Protein AF-A0A0W4ZH21-F1 (afdb_monomer_lite)

Organism: Pneumocystis carinii (strain B80) (NCBI:txid1408658)

InterPro domains:
  IPR013966 DASH complex subunit Spc34 [PF08657] (9-62)
  IPR013966 DASH complex subunit Spc34 [PF08657] (86-177)

Foldseek 3Di:
DDDPVVCVVVVVVVVVVVVPDPDPDPPPPCVVVVVVDPVCNVPPDQPPLRVVVPPDPPDDDDDDDDDPPPDDPPVCQVPPDPDDDDVVVVLVSVVVVCVVPPDPVVVVVSVVSVVVVVVVVVVVVVVVVVVVVVVVVVVVVVVVPVPDDPDPPPPCDVVVVVVVVVVVVVVVVVVVVVVVVVVVVD

Structure (mmCIF, N/CA/C/O backbone):
data_AF-A0A0W4ZH21-F1
#
_entry.id   AF-A0A0W4ZH21-F1
#
loop_
_atom_site.group_PDB
_atom_site.id
_atom_site.type_symbol
_atom_site.label_atom_id
_atom_site.label_alt_id
_atom_site.label_comp_id
_atom_site.label_asym_id
_atom_site.label_entity_id
_atom_site.label_seq_id
_atom_site.pdbx_PDB_ins_code
_atom_site.Cartn_x
_atom_site.Cartn_y
_atom_site.Cartn_z
_atom_site.occupancy
_atom_site.B_iso_or_equiv
_atom_site.auth_seq_id
_atom_site.auth_comp_id
_atom_site.auth_asym_id
_atom_site.auth_atom_id
_atom_site.pdbx_PDB_model_num
ATOM 1 N N . MET A 1 1 ? -28.535 17.058 93.033 1.00 61.75 1 MET A N 1
ATOM 2 C CA . MET A 1 1 ? -29.171 16.309 91.931 1.00 61.75 1 MET A CA 1
ATOM 3 C C . MET A 1 1 ? -29.268 17.298 90.782 1.00 61.75 1 MET A C 1
ATOM 5 O O . MET A 1 1 ? -29.953 18.296 90.969 1.00 61.75 1 MET A O 1
ATOM 9 N N . MET A 1 2 ? -28.471 17.142 89.716 1.00 73.81 2 MET A N 1
ATOM 10 C CA . MET A 1 2 ? -28.523 18.083 88.584 1.00 73.81 2 MET A CA 1
ATOM 11 C C . MET A 1 2 ? -29.937 18.079 88.005 1.00 73.81 2 MET A C 1
ATOM 13 O O . MET A 1 2 ? -30.555 17.017 87.889 1.00 73.81 2 MET A O 1
ATOM 17 N N . LYS A 1 3 ? -30.470 19.269 87.731 1.00 84.62 3 LYS A N 1
ATOM 18 C CA . LYS A 1 3 ? -31.809 19.428 87.167 1.00 84.62 3 LYS A CA 1
ATOM 19 C C . LYS A 1 3 ? -31.742 19.160 85.670 1.00 84.62 3 LYS A C 1
ATOM 21 O O . LYS A 1 3 ? -30.779 19.536 85.014 1.00 84.62 3 LYS A O 1
ATOM 26 N N . ILE A 1 4 ? -32.790 18.549 85.125 1.00 87.50 4 ILE A N 1
ATOM 27 C CA . ILE A 1 4 ? -32.871 18.220 83.695 1.00 87.50 4 ILE A CA 1
ATOM 28 C C . ILE A 1 4 ? -32.727 19.456 82.789 1.00 87.50 4 ILE A C 1
ATOM 30 O O . ILE A 1 4 ? -32.235 19.358 81.670 1.00 87.50 4 ILE A O 1
ATOM 34 N N . GLU A 1 5 ? -33.091 20.624 83.321 1.00 88.81 5 GLU A N 1
ATOM 35 C CA . GLU A 1 5 ? -33.028 21.928 82.661 1.00 88.81 5 GLU A CA 1
ATOM 36 C C . GLU A 1 5 ? -31.613 22.304 82.196 1.00 88.81 5 GLU A C 1
ATOM 38 O O . GLU A 1 5 ? -31.460 22.971 81.177 1.00 88.81 5 GLU A O 1
ATOM 43 N N . GLU A 1 6 ? -30.575 21.836 82.894 1.00 88.88 6 GLU A N 1
ATOM 44 C CA . GLU A 1 6 ? -29.176 22.131 82.557 1.00 88.88 6 GLU A CA 1
ATOM 45 C C . GLU A 1 6 ? -28.701 21.405 81.286 1.00 88.88 6 GLU A C 1
ATOM 47 O O . GLU A 1 6 ? -27.720 21.823 80.676 1.00 88.88 6 GLU A O 1
ATOM 52 N N . TYR A 1 7 ? -29.397 20.349 80.850 1.00 90.75 7 TYR A N 1
ATOM 53 C CA . TYR A 1 7 ? -29.019 19.577 79.662 1.00 90.75 7 TYR A CA 1
ATOM 54 C C . TYR A 1 7 ? -29.605 20.130 78.361 1.00 90.75 7 TYR A C 1
ATOM 56 O O . TYR A 1 7 ? -29.081 19.811 77.295 1.00 90.75 7 TYR A O 1
ATOM 64 N N . PHE A 1 8 ? -30.644 20.973 78.416 1.00 94.25 8 PHE A N 1
ATOM 65 C CA . PHE A 1 8 ? -31.269 21.520 77.205 1.00 94.25 8 PHE A CA 1
ATOM 66 C C . PHE A 1 8 ? -30.280 22.256 76.289 1.00 94.25 8 PHE A C 1
ATOM 68 O O . PHE A 1 8 ? -30.253 21.928 75.107 1.00 94.25 8 PHE A O 1
ATOM 75 N N . PRO A 1 9 ? -29.394 23.146 76.783 1.00 94.12 9 PRO A N 1
ATOM 76 C CA . PRO A 1 9 ? -28.440 23.837 75.913 1.00 94.12 9 PRO A CA 1
ATOM 77 C C . PRO A 1 9 ? -27.475 22.881 75.200 1.00 94.12 9 PRO A C 1
ATOM 79 O O . PRO A 1 9 ? -27.125 23.097 74.045 1.00 94.12 9 PRO A O 1
ATOM 82 N N . SER A 1 10 ? -27.071 21.797 75.873 1.00 93.94 10 SER A N 1
ATOM 83 C CA . SER A 1 10 ? -26.215 20.765 75.278 1.00 93.94 10 SER A CA 1
ATOM 84 C C . SER A 1 10 ? -26.943 19.960 74.203 1.00 93.94 10 SER A C 1
ATOM 86 O O . SER A 1 10 ? -26.301 19.500 73.262 1.00 93.94 10 SER A O 1
ATOM 88 N N . ILE A 1 11 ? -28.253 19.755 74.359 1.00 94.12 11 ILE A N 1
ATOM 89 C CA . ILE A 1 11 ? -29.083 19.049 73.379 1.00 94.12 11 ILE A CA 1
ATOM 90 C C . ILE A 1 11 ? -29.276 19.928 72.144 1.00 94.12 11 ILE A C 1
ATOM 92 O O . ILE A 1 11 ? -29.040 19.450 71.041 1.00 94.12 11 ILE A O 1
ATOM 96 N N . GLU A 1 12 ? -29.612 21.206 72.325 1.00 95.81 12 GLU A N 1
ATOM 97 C CA . GLU A 1 12 ? -29.759 22.163 71.217 1.00 95.81 12 GLU A CA 1
AT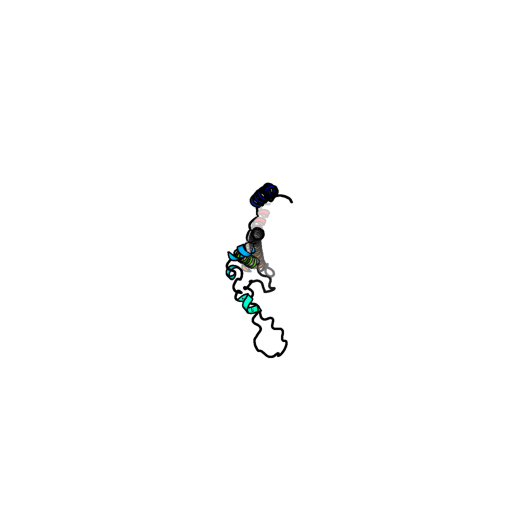OM 98 C C . GLU A 1 12 ? -28.453 22.286 70.418 1.00 95.81 12 GLU A C 1
ATOM 100 O O . GLU A 1 12 ? -28.445 22.142 69.199 1.00 95.81 12 GLU A O 1
ATOM 105 N N . GLN A 1 13 ? -27.310 22.401 71.106 1.00 94.88 13 GLN A N 1
ATOM 106 C CA . GLN A 1 13 ? -26.002 22.438 70.446 1.00 94.88 13 GLN A CA 1
ATOM 107 C C . GLN A 1 13 ? -25.698 21.152 69.657 1.00 94.88 13 GLN A C 1
ATOM 109 O O . GLN A 1 13 ? -25.070 21.200 68.597 1.00 94.88 13 GLN A O 1
ATOM 114 N N . ALA A 1 14 ? -26.116 19.993 70.171 1.00 94.88 14 ALA A N 1
ATOM 115 C CA . ALA A 1 14 ? -25.944 18.725 69.474 1.00 94.88 14 ALA A CA 1
ATOM 116 C C . ALA A 1 14 ? -26.848 18.625 68.236 1.00 94.88 14 ALA A C 1
ATOM 118 O O . ALA A 1 14 ? -26.410 18.087 67.223 1.00 94.88 14 ALA A O 1
ATOM 119 N N . ILE A 1 15 ? -28.072 19.158 68.294 1.00 96.56 15 ILE A N 1
ATOM 120 C CA . ILE A 1 15 ? -29.005 19.190 67.160 1.00 96.56 15 ILE A CA 1
ATOM 121 C C . ILE A 1 15 ? -28.420 20.034 66.026 1.00 96.56 15 ILE A C 1
ATOM 123 O O . ILE A 1 15 ? -28.242 19.509 64.926 1.00 96.56 15 ILE A O 1
ATOM 127 N N . ASP A 1 16 ? -28.006 21.270 66.316 1.00 95.12 16 ASP A N 1
ATOM 128 C CA . ASP A 1 16 ? -27.390 22.168 65.329 1.00 95.12 16 ASP A CA 1
ATOM 129 C C . ASP A 1 16 ? -26.128 21.545 64.704 1.00 95.12 16 ASP A C 1
ATOM 131 O O . ASP A 1 16 ? -25.873 21.643 63.498 1.00 95.12 16 ASP A O 1
ATOM 135 N N . SER A 1 17 ? -25.330 20.848 65.520 1.00 95.12 17 SER A N 1
ATOM 136 C CA . SER A 1 17 ? -24.134 20.142 65.059 1.00 95.12 17 SER A CA 1
ATOM 137 C C . SER A 1 17 ? -24.445 18.931 64.185 1.00 95.12 17 SER A C 1
ATOM 139 O O . SER A 1 17 ? -23.590 18.574 63.384 1.00 95.12 17 SER A O 1
ATOM 141 N N . ILE A 1 18 ? -25.585 18.260 64.354 1.00 91.81 18 ILE A N 1
ATOM 142 C CA . ILE A 1 18 ? -25.966 17.103 63.532 1.00 91.81 18 ILE A CA 1
ATOM 143 C C . ILE A 1 18 ? -26.612 17.574 62.229 1.00 91.81 18 ILE A C 1
ATOM 145 O O . ILE A 1 18 ? -26.355 16.990 61.178 1.00 91.81 18 ILE A O 1
ATOM 149 N N . GLU A 1 19 ? -27.421 18.633 62.283 1.00 92.94 19 GLU A N 1
ATOM 150 C CA . GLU A 1 19 ? -28.113 19.187 61.118 1.00 92.94 19 GLU A CA 1
ATOM 151 C C . GLU A 1 19 ? -27.149 19.866 60.135 1.00 92.94 19 GLU A C 1
ATOM 153 O O . GLU A 1 19 ? -27.311 19.745 58.923 1.00 92.94 19 GLU A O 1
ATOM 158 N N . SER A 1 20 ? -26.097 20.515 60.641 1.00 91.50 20 SER A N 1
ATOM 159 C CA . SER A 1 20 ? -25.067 21.155 59.810 1.00 91.50 20 SER A CA 1
ATOM 160 C C . SER A 1 20 ? -24.078 20.183 59.154 1.00 91.50 20 SER A C 1
ATOM 162 O O . SER A 1 20 ? -23.220 20.613 58.378 1.00 91.50 20 SER A O 1
ATOM 164 N N . LEU A 1 21 ? -24.171 18.877 59.427 1.00 86.88 21 LEU A N 1
ATOM 165 C CA . LEU A 1 21 ? -23.319 17.887 58.774 1.00 86.88 21 LEU A CA 1
ATOM 166 C C . LEU A 1 21 ? -23.753 17.700 57.322 1.00 86.88 21 LEU A C 1
ATOM 168 O O . LEU A 1 21 ? -24.805 17.132 57.024 1.00 86.88 21 LEU A O 1
ATOM 172 N N . GLU A 1 22 ? -22.884 18.097 56.396 1.00 82.38 22 GLU A N 1
ATOM 173 C CA . GLU A 1 22 ? -23.002 17.713 54.994 1.00 82.38 22 GLU A CA 1
ATOM 174 C C . GLU A 1 22 ? -22.730 16.210 54.849 1.00 82.38 22 GLU A C 1
ATOM 176 O O . GLU A 1 22 ? -21.611 15.752 54.594 1.00 82.38 22 GLU A O 1
ATOM 181 N N . PHE A 1 23 ? -23.777 15.404 55.014 1.00 76.44 23 PHE A N 1
ATOM 182 C CA . PHE A 1 23 ? -23.719 14.002 54.647 1.00 76.44 23 PHE A CA 1
ATOM 183 C C . PHE A 1 23 ? -23.687 13.906 53.126 1.00 76.44 23 PHE A C 1
ATOM 185 O O . PHE A 1 23 ? -24.681 14.145 52.438 1.00 76.44 23 PHE A O 1
ATOM 192 N N . ASN A 1 24 ? -22.540 13.497 52.585 1.00 72.38 24 ASN A N 1
ATOM 193 C CA . ASN A 1 24 ? -22.499 12.961 51.236 1.00 72.38 24 ASN A CA 1
ATOM 194 C C . ASN A 1 24 ? -23.412 11.731 51.210 1.00 72.38 24 ASN A C 1
ATOM 196 O O . ASN A 1 24 ? -23.001 10.648 51.633 1.00 72.38 24 ASN A O 1
ATOM 200 N N . TYR A 1 25 ? -24.650 11.893 50.727 1.00 69.12 25 TYR A N 1
ATOM 201 C CA . TYR A 1 25 ? -25.491 10.757 50.367 1.00 69.12 25 TYR A CA 1
ATOM 202 C C . TYR A 1 25 ? -24.630 9.822 49.529 1.00 69.12 25 TYR A C 1
ATOM 204 O O . TYR A 1 25 ? -23.921 10.329 48.651 1.00 69.12 25 TYR A O 1
ATOM 212 N N . PRO A 1 26 ? -24.625 8.505 49.807 1.00 66.12 26 PRO A N 1
ATOM 213 C CA . PRO A 1 26 ? -23.791 7.576 49.071 1.00 66.12 26 PRO A CA 1
ATOM 214 C C . PRO A 1 26 ? -24.096 7.773 47.593 1.00 66.12 26 PRO A C 1
ATOM 216 O O . PRO A 1 26 ? -25.153 7.363 47.112 1.00 66.12 26 PRO A O 1
ATOM 219 N N . LYS A 1 27 ? -23.187 8.462 46.886 1.00 65.38 27 LYS A N 1
ATOM 220 C CA . LYS A 1 27 ? -23.235 8.567 45.435 1.00 65.38 27 LYS A CA 1
ATOM 221 C C . LYS A 1 27 ? -23.215 7.116 45.016 1.00 65.38 27 LYS A C 1
ATOM 223 O O . LYS A 1 27 ? -22.249 6.438 45.382 1.00 65.38 27 LYS A O 1
ATOM 228 N N . PRO A 1 28 ? -24.309 6.608 44.427 1.00 66.06 28 PRO A N 1
ATOM 229 C CA . PRO A 1 28 ? -24.475 5.185 44.275 1.00 66.06 28 PRO A CA 1
ATOM 230 C C . PRO A 1 28 ? -23.215 4.709 43.572 1.00 66.06 28 PRO A C 1
ATOM 232 O O . PRO A 1 28 ? -22.848 5.262 42.532 1.00 66.06 28 PRO A O 1
ATOM 235 N N . PHE A 1 29 ? -22.484 3.812 44.248 1.00 55.81 29 PHE A N 1
ATOM 236 C CA . PHE A 1 29 ? -21.202 3.297 43.784 1.00 55.81 29 PHE A CA 1
ATOM 237 C C . PHE A 1 29 ? -21.323 3.045 42.287 1.00 55.81 29 PHE A C 1
ATOM 239 O O . PHE A 1 29 ? -22.384 2.604 41.855 1.00 55.81 29 PHE A O 1
ATOM 246 N N . THR A 1 30 ? -20.284 3.308 41.503 1.00 56.41 30 THR A N 1
ATOM 247 C CA . THR A 1 30 ? -20.189 3.059 40.049 1.00 56.41 30 THR A CA 1
ATOM 248 C C . THR A 1 30 ? -20.885 1.772 39.565 1.00 56.41 30 THR A C 1
ATOM 250 O O . THR A 1 30 ? -21.369 1.718 38.441 1.00 56.41 30 THR A O 1
ATOM 253 N N . ASN A 1 31 ? -21.059 0.779 40.440 1.00 53.16 31 ASN A N 1
ATOM 254 C CA . ASN A 1 31 ? -21.947 -0.378 40.290 1.00 53.16 31 ASN A CA 1
ATOM 255 C C . ASN A 1 31 ? -23.432 -0.076 39.939 1.00 53.16 31 ASN A C 1
ATOM 257 O O . ASN A 1 31 ? -24.098 -0.881 39.305 1.00 53.16 31 ASN A O 1
ATOM 261 N N . SER A 1 32 ? -23.982 1.082 40.305 1.00 58.66 32 SER A N 1
ATOM 262 C CA . SER A 1 32 ? -25.310 1.540 39.863 1.00 58.66 32 SER A CA 1
ATOM 263 C C . SER A 1 32 ? -25.258 2.277 38.527 1.00 58.66 32 SER A C 1
ATOM 265 O O . SER A 1 32 ? -26.271 2.345 37.842 1.00 58.66 32 SER A O 1
ATOM 267 N N . LEU A 1 33 ? -24.086 2.770 38.115 1.00 57.53 33 LEU A N 1
ATOM 268 C CA . LEU A 1 33 ? -23.853 3.208 36.737 1.00 57.53 33 LEU A CA 1
ATOM 269 C C . LEU A 1 33 ? -23.810 1.998 35.787 1.00 57.53 33 LEU A C 1
ATOM 271 O O . LEU A 1 33 ? -24.280 2.092 34.659 1.00 57.53 33 LEU A O 1
ATOM 275 N N . LEU A 1 34 ? -23.346 0.840 36.275 1.00 56.94 34 LEU A N 1
ATOM 276 C CA . LEU A 1 34 ? -23.472 -0.444 35.575 1.00 56.94 34 LEU A CA 1
ATOM 277 C C . LEU A 1 34 ? -24.923 -0.949 35.487 1.00 56.94 34 LEU A C 1
ATOM 279 O O . LEU A 1 34 ? -25.188 -1.798 34.652 1.00 56.94 34 LEU A O 1
ATOM 283 N N . LYS A 1 35 ? -25.876 -0.429 36.281 1.00 60.72 35 LYS A N 1
ATOM 284 C CA . LYS A 1 35 ? -27.312 -0.733 36.090 1.00 60.72 35 LYS A CA 1
ATOM 285 C C . LYS A 1 35 ? -27.933 0.008 34.903 1.00 60.72 35 LYS A C 1
ATOM 287 O O . LYS A 1 35 ? -29.004 -0.385 34.460 1.00 60.72 35 LYS A O 1
ATOM 292 N N . LEU A 1 36 ? -27.312 1.094 34.431 1.00 60.25 36 LEU A N 1
ATOM 293 C CA . LEU A 1 36 ? -27.798 1.841 33.262 1.00 60.25 36 LEU A CA 1
ATOM 294 C C . LEU A 1 36 ? -27.379 1.189 31.943 1.00 60.25 36 LEU A C 1
ATOM 296 O O . LEU A 1 36 ? -28.007 1.433 30.918 1.00 60.25 36 LEU A O 1
ATOM 300 N N . GLN A 1 37 ? -26.321 0.381 31.960 1.00 61.72 37 GLN A N 1
ATOM 301 C CA . GLN A 1 37 ? -25.951 -0.460 30.833 1.00 61.72 37 GLN A CA 1
ATOM 302 C C . GLN A 1 37 ? -26.681 -1.786 31.041 1.00 61.72 37 GLN A C 1
ATOM 304 O O . GLN A 1 37 ? -26.430 -2.467 32.034 1.00 61.72 37 GLN A O 1
ATOM 309 N N . ASP A 1 38 ? -27.604 -2.146 30.149 1.00 64.25 38 ASP A N 1
ATOM 310 C CA . ASP A 1 38 ? -28.122 -3.512 30.147 1.00 64.25 38 ASP A CA 1
ATOM 311 C C . ASP A 1 38 ? -26.910 -4.446 30.061 1.00 64.25 38 ASP A C 1
ATOM 313 O O . ASP A 1 38 ? -26.039 -4.253 29.209 1.00 64.25 38 ASP A O 1
ATOM 317 N N . ILE A 1 39 ? -26.789 -5.413 30.972 1.00 65.31 39 ILE A N 1
ATOM 318 C CA . ILE A 1 39 ? -25.618 -6.292 30.995 1.00 65.31 39 ILE A CA 1
ATOM 319 C C . ILE A 1 39 ? -25.503 -7.064 29.677 1.00 65.31 39 ILE A C 1
ATOM 321 O O . ILE A 1 39 ? -24.409 -7.456 29.311 1.00 65.31 39 ILE A O 1
ATOM 325 N N . VAL A 1 40 ? -26.605 -7.189 28.930 1.00 60.50 40 VAL A N 1
ATOM 326 C CA . VAL A 1 40 ? -26.692 -7.732 27.567 1.00 60.50 40 VAL A CA 1
ATOM 327 C C . VAL A 1 40 ? -26.007 -6.836 26.518 1.00 60.50 40 VAL A C 1
ATOM 329 O O . VAL A 1 40 ? -25.562 -7.318 25.485 1.00 60.50 40 VAL A O 1
ATOM 332 N N . MET A 1 41 ? -25.855 -5.530 26.764 1.00 63.00 41 MET A N 1
ATOM 333 C CA . MET A 1 41 ? -25.010 -4.667 25.925 1.00 63.00 41 MET A CA 1
ATOM 334 C C . MET A 1 41 ? -23.515 -4.837 26.229 1.00 63.00 41 MET A C 1
ATOM 336 O O . MET A 1 41 ? -22.685 -4.616 25.348 1.00 63.00 41 MET A O 1
ATOM 340 N N . LEU A 1 42 ? -23.165 -5.202 27.468 1.00 62.25 42 LEU A N 1
ATOM 341 C CA . LEU A 1 42 ? -21.778 -5.396 27.910 1.00 62.25 42 LEU A CA 1
ATOM 342 C C . LEU A 1 42 ? -21.278 -6.825 27.638 1.00 62.25 42 LEU A C 1
ATOM 344 O O . LEU A 1 42 ? -20.131 -7.031 27.248 1.00 62.25 42 LEU A O 1
ATOM 348 N N . ILE A 1 43 ? -22.156 -7.805 27.834 1.00 67.50 43 ILE A N 1
ATOM 349 C CA . ILE A 1 43 ? -22.009 -9.200 27.441 1.00 67.50 43 ILE A CA 1
ATOM 350 C C . ILE A 1 43 ? -22.530 -9.272 26.013 1.00 67.50 43 ILE A C 1
ATOM 352 O O . ILE A 1 43 ? -23.708 -9.530 25.785 1.00 67.50 43 ILE A O 1
ATOM 356 N N . ARG A 1 44 ? -21.654 -9.015 25.039 1.00 66.62 44 ARG A N 1
ATOM 357 C CA . ARG A 1 44 ? -21.949 -9.434 23.669 1.00 66.62 44 ARG A CA 1
ATOM 358 C C . ARG A 1 44 ? -22.245 -10.930 23.695 1.00 66.62 44 ARG A C 1
ATOM 360 O O . ARG A 1 44 ? -21.512 -11.683 24.341 1.00 66.62 44 ARG A O 1
ATOM 367 N N . ASP A 1 45 ? -23.293 -11.352 22.991 1.00 68.56 45 ASP A N 1
ATOM 368 C CA . ASP A 1 45 ? -23.430 -12.760 22.634 1.00 68.56 45 ASP A CA 1
ATOM 369 C C . ASP A 1 45 ? -22.097 -13.217 22.042 1.00 68.56 45 ASP A C 1
ATOM 371 O O . ASP A 1 45 ? -21.526 -12.514 21.203 1.00 68.56 45 ASP A O 1
ATOM 375 N N . ALA A 1 46 ? -21.590 -14.361 22.507 1.00 57.22 46 ALA A N 1
ATOM 376 C CA . ALA A 1 46 ? -20.362 -14.935 21.985 1.00 57.22 46 ALA A CA 1
ATOM 377 C C . ALA A 1 46 ? -20.527 -15.088 20.470 1.00 57.22 46 ALA A C 1
ATOM 379 O O . ALA A 1 46 ? -21.295 -15.942 20.010 1.00 57.22 46 ALA A O 1
ATOM 380 N N . GLU A 1 47 ? -19.851 -14.233 19.697 1.00 71.44 47 GLU A N 1
ATOM 381 C CA . GLU A 1 47 ? -19.946 -14.246 18.241 1.00 71.44 47 GLU A CA 1
ATOM 382 C C . GLU A 1 47 ? -19.626 -15.669 17.752 1.00 71.44 47 GLU A C 1
ATOM 384 O O . GLU A 1 47 ? -18.933 -16.437 18.422 1.00 71.44 47 GLU A O 1
ATOM 389 N N . GLY A 1 48 ? -20.146 -16.082 16.592 1.00 68.06 48 GLY A N 1
ATOM 390 C CA . GLY A 1 48 ? -20.072 -17.492 16.170 1.00 68.06 48 GLY A CA 1
ATOM 391 C C . GLY A 1 48 ? -18.653 -18.090 16.171 1.00 68.06 48 GLY A C 1
ATOM 392 O O . GLY A 1 48 ? -18.491 -19.306 16.287 1.00 68.06 48 GLY A O 1
ATOM 393 N N . HIS A 1 49 ? -17.625 -17.242 16.088 1.00 70.88 49 HIS A N 1
ATOM 394 C CA . HIS A 1 49 ? -16.227 -17.632 16.215 1.00 70.88 49 HIS A CA 1
ATOM 395 C C . HIS A 1 49 ? -15.807 -17.995 17.659 1.00 70.88 49 HIS A C 1
ATOM 397 O O . HIS A 1 49 ? -15.027 -18.928 17.834 1.00 70.88 49 HIS A O 1
ATOM 403 N N . GLU A 1 50 ? -16.359 -17.348 18.688 1.00 74.44 50 GLU A N 1
ATOM 404 C CA . GLU A 1 50 ? -16.115 -17.645 20.107 1.00 74.44 50 GLU A CA 1
ATOM 405 C C . GLU A 1 50 ? -16.842 -18.921 20.552 1.00 74.44 50 GLU A C 1
ATOM 407 O O . GLU A 1 50 ? -16.258 -19.789 21.197 1.00 74.44 50 GLU A O 1
ATOM 412 N N . SER A 1 51 ? -18.088 -19.117 20.113 1.00 66.62 51 SER A N 1
ATOM 413 C CA . SER A 1 51 ? -18.871 -20.329 20.414 1.00 66.62 51 SER A CA 1
ATOM 414 C C . SER A 1 51 ? -18.228 -21.626 19.877 1.00 66.62 51 SER A C 1
ATOM 416 O O . SER A 1 51 ? -18.419 -22.712 20.436 1.00 66.62 51 SER A O 1
ATOM 418 N N . ARG A 1 52 ? -17.421 -21.529 18.809 1.00 70.19 52 ARG A N 1
ATOM 419 C CA . ARG A 1 52 ? -16.654 -22.656 18.244 1.00 70.19 52 ARG A CA 1
ATOM 420 C C . ARG A 1 52 ? -15.457 -23.067 19.106 1.00 70.19 52 ARG A C 1
ATOM 422 O O . ARG A 1 52 ? -15.108 -24.242 19.086 1.00 70.19 52 ARG A O 1
ATOM 429 N N . LEU A 1 53 ? -14.866 -22.149 19.878 1.00 66.62 53 LEU A N 1
ATOM 430 C CA . LEU A 1 53 ? -13.737 -22.443 20.776 1.00 66.62 53 LEU A CA 1
ATOM 431 C C . LEU A 1 53 ? -14.155 -23.299 21.982 1.00 66.62 53 LEU A C 1
ATOM 433 O O . LEU A 1 53 ? -13.342 -24.058 22.504 1.00 66.62 53 LEU A O 1
ATOM 437 N N . PHE A 1 54 ? -15.419 -23.204 22.406 1.00 56.88 54 PHE A N 1
ATOM 438 C CA . PHE A 1 54 ? -15.935 -23.879 23.605 1.00 56.88 54 PHE A CA 1
ATOM 439 C C . PHE A 1 54 ? -16.806 -25.106 23.311 1.00 56.88 54 PHE A C 1
ATOM 441 O O . PHE A 1 54 ? -17.261 -25.783 24.236 1.00 56.88 54 PHE A O 1
ATOM 448 N N . SER A 1 55 ? -17.015 -25.440 22.035 1.00 57.91 55 SER A N 1
ATOM 449 C CA . SER A 1 55 ? -17.633 -26.707 21.649 1.00 57.91 55 SER A CA 1
ATOM 450 C C . SER A 1 55 ? -16.615 -27.834 21.803 1.00 57.91 55 SER A C 1
ATOM 452 O O . SER A 1 55 ? -15.971 -28.259 20.850 1.00 57.91 55 SER A O 1
ATOM 454 N N . VAL A 1 56 ? -16.467 -28.324 23.035 1.00 56.19 56 VAL A N 1
ATOM 455 C CA . VAL A 1 56 ? -15.792 -29.596 23.297 1.00 56.19 56 VAL A CA 1
ATOM 456 C C . VAL A 1 56 ? -16.566 -30.672 22.545 1.00 56.19 56 VAL A C 1
ATOM 458 O O . VAL A 1 56 ? -17.760 -30.859 22.796 1.00 56.19 56 VAL A O 1
ATOM 461 N N . GLU A 1 57 ? -15.903 -31.351 21.606 1.00 59.38 57 GLU A N 1
ATOM 462 C CA . GLU A 1 57 ? -16.481 -32.462 20.855 1.00 59.38 57 GLU A CA 1
ATOM 463 C C . GLU A 1 57 ? -17.102 -33.470 21.830 1.00 59.38 57 GLU A C 1
ATOM 465 O O . GLU A 1 57 ? -16.412 -34.243 22.500 1.00 59.38 57 GLU A O 1
ATOM 470 N N . LYS A 1 58 ? -18.434 -33.479 21.931 1.00 58.50 58 LYS A N 1
ATOM 471 C CA . LYS A 1 58 ? -19.137 -34.538 22.646 1.00 58.50 58 LYS A CA 1
ATOM 472 C C . LYS A 1 58 ? -19.092 -35.795 21.784 1.00 58.50 58 LYS A C 1
ATOM 474 O O . LYS A 1 58 ? -19.982 -36.044 20.979 1.00 58.50 58 LYS A O 1
ATOM 479 N N . GLY A 1 59 ? -18.057 -36.598 22.008 1.00 55.97 59 GLY A N 1
ATOM 480 C CA . GLY A 1 59 ? -18.121 -38.041 21.802 1.00 55.97 59 GLY A CA 1
ATOM 481 C C . GLY A 1 59 ? -17.443 -38.591 20.552 1.00 55.97 59 GLY A C 1
ATOM 482 O O . GLY A 1 59 ? -18.090 -39.284 19.770 1.00 55.97 59 GLY A O 1
ATOM 483 N N . LYS A 1 60 ? -16.121 -38.434 20.429 1.00 43.03 60 LYS A N 1
ATOM 484 C CA . LYS A 1 60 ? -15.313 -39.384 19.652 1.00 43.03 60 LYS A CA 1
ATOM 485 C C . LYS A 1 60 ? -14.171 -39.922 20.505 1.00 43.03 60 LYS A C 1
ATOM 487 O O . LYS A 1 60 ? -13.385 -39.171 21.067 1.00 43.03 60 LYS A O 1
ATOM 492 N N . LYS A 1 61 ? -14.162 -41.248 20.656 1.00 46.06 61 LYS A N 1
ATOM 493 C CA . LYS A 1 61 ? -13.121 -41.997 21.361 1.00 46.06 61 LYS A CA 1
ATOM 494 C C . LYS A 1 61 ? -11.774 -41.762 20.683 1.00 46.06 61 LYS A C 1
ATOM 496 O O . LYS A 1 61 ? -11.698 -41.744 19.457 1.00 46.06 61 LYS A O 1
ATOM 501 N N . GLU A 1 62 ? -10.755 -41.602 21.517 1.00 46.97 62 GLU A N 1
ATOM 502 C CA . GLU A 1 62 ? -9.358 -41.405 21.148 1.00 46.97 62 GLU A CA 1
ATOM 503 C C . GLU A 1 62 ? -8.893 -42.443 20.118 1.00 46.97 62 GLU A C 1
ATOM 505 O O . GLU A 1 62 ? -9.035 -43.650 20.316 1.00 46.97 62 GLU A O 1
ATOM 510 N N . GLY A 1 63 ? -8.327 -41.953 19.018 1.00 44.53 63 GLY A N 1
ATOM 511 C CA . GLY A 1 63 ? -7.753 -42.764 17.955 1.00 44.53 63 GLY A CA 1
ATOM 512 C C . GLY A 1 63 ? -6.831 -41.917 17.087 1.00 44.53 63 GLY A C 1
ATOM 513 O O . GLY A 1 63 ? -7.293 -41.133 16.271 1.00 44.53 63 GLY A O 1
ATOM 514 N N . GLU A 1 64 ? -5.531 -42.112 17.301 1.00 37.03 64 GLU A N 1
ATOM 515 C CA . GLU A 1 64 ? -4.402 -41.739 16.440 1.00 37.03 64 GLU A CA 1
ATOM 516 C C . GLU A 1 64 ? -4.116 -40.245 16.202 1.00 37.03 64 GLU A C 1
ATOM 518 O O . GLU A 1 64 ? -4.741 -39.537 15.417 1.00 37.03 64 GLU A O 1
ATOM 523 N N . LYS A 1 65 ? -3.011 -39.805 16.817 1.00 46.62 65 LYS A N 1
ATOM 524 C CA . LYS A 1 65 ? -2.289 -38.579 16.482 1.00 46.62 65 LYS A CA 1
ATOM 525 C C . LYS A 1 65 ? -1.817 -38.629 15.023 1.00 46.62 65 LYS A C 1
ATOM 527 O O . LYS A 1 65 ? -0.731 -39.124 14.732 1.00 46.62 65 LYS A O 1
ATOM 532 N N . LYS A 1 66 ? -2.588 -38.040 14.115 1.00 36.25 66 LYS A N 1
ATOM 533 C CA . LYS A 1 66 ? -2.057 -37.413 12.901 1.00 36.25 66 LYS A CA 1
ATOM 534 C C . LYS A 1 66 ? -2.318 -35.925 13.036 1.00 36.25 66 LYS A C 1
ATOM 536 O O . LYS A 1 66 ? -3.444 -35.531 13.312 1.00 36.25 66 LYS A O 1
ATOM 541 N N . GLY A 1 67 ? -1.260 -35.123 12.930 1.00 40.28 67 GLY A N 1
ATOM 542 C CA . GLY A 1 67 ? -1.325 -33.670 13.047 1.00 40.28 67 GLY A CA 1
ATOM 543 C C . GLY A 1 67 ? -2.345 -33.105 12.068 1.00 40.28 67 GLY A C 1
ATOM 544 O O . GLY A 1 67 ? -2.057 -32.945 10.887 1.00 40.28 67 GLY A O 1
ATOM 545 N N . PHE A 1 68 ? -3.543 -32.837 12.572 1.00 35.56 68 PHE A N 1
ATOM 546 C CA . PHE A 1 68 ? -4.600 -32.170 11.844 1.00 35.56 68 PHE A CA 1
ATOM 547 C C . PHE A 1 68 ? -4.558 -30.713 12.289 1.00 35.56 68 PHE A C 1
ATOM 549 O O . PHE A 1 68 ? -5.184 -30.314 13.267 1.00 35.56 68 PHE A O 1
ATOM 556 N N . CYS A 1 69 ? -3.753 -29.911 11.594 1.00 40.19 69 CYS A N 1
ATOM 557 C CA . CYS A 1 69 ? -3.929 -28.466 11.607 1.00 40.19 69 CYS A CA 1
ATOM 558 C C . CYS A 1 69 ? -5.245 -28.186 10.873 1.00 40.19 69 CYS A C 1
ATOM 560 O O . CYS A 1 69 ? -5.233 -27.874 9.683 1.00 40.19 69 CYS A O 1
ATOM 562 N N . GLN A 1 70 ? -6.385 -28.374 11.548 1.00 43.66 70 GLN A N 1
ATOM 563 C CA . GLN A 1 70 ? -7.666 -27.955 10.999 1.00 43.66 70 GLN A CA 1
ATOM 564 C C . GLN A 1 70 ? -7.607 -26.441 10.893 1.00 43.66 70 GLN A C 1
ATOM 566 O O . GLN A 1 70 ? -7.466 -25.733 11.891 1.00 43.66 70 GLN A O 1
ATOM 571 N N . ALA A 1 71 ? -7.620 -25.971 9.653 1.00 43.12 71 ALA A N 1
ATOM 572 C CA . ALA A 1 71 ? -7.676 -24.573 9.319 1.00 43.12 71 ALA A CA 1
ATOM 573 C C . ALA A 1 71 ? -8.846 -23.934 10.074 1.00 43.12 71 ALA A C 1
ATOM 575 O O . ALA A 1 71 ? -10.008 -24.152 9.745 1.00 43.12 71 ALA A O 1
ATOM 576 N N . LEU A 1 72 ? -8.521 -23.124 11.083 1.00 43.69 72 LEU A N 1
ATOM 577 C CA . LEU A 1 72 ? -9.330 -21.958 11.393 1.00 43.69 72 LEU A CA 1
ATOM 578 C C . LEU A 1 72 ? -9.564 -21.263 10.052 1.00 43.69 72 LEU A C 1
ATOM 580 O O . LEU A 1 72 ? -8.593 -20.943 9.355 1.00 43.69 72 LEU A O 1
ATOM 584 N N . GLU A 1 73 ? -10.825 -21.073 9.676 1.00 47.97 73 GLU A N 1
ATOM 585 C CA . GLU A 1 73 ? -11.213 -20.086 8.675 1.00 47.97 73 GLU A CA 1
ATOM 586 C C . GLU A 1 73 ? -10.845 -18.718 9.257 1.00 47.97 73 GLU A C 1
ATOM 588 O O . GLU A 1 73 ? -11.663 -17.985 9.804 1.00 47.97 73 GLU A O 1
ATOM 593 N N . VAL A 1 74 ? -9.546 -18.419 9.224 1.00 52.28 74 VAL A N 1
ATOM 594 C CA . VAL A 1 74 ? -9.026 -17.066 9.320 1.00 52.28 74 VAL A CA 1
ATOM 595 C C . VAL A 1 74 ? -9.801 -16.296 8.250 1.00 52.28 74 VAL A C 1
ATOM 597 O O . VAL A 1 74 ? -9.892 -16.830 7.136 1.00 52.28 74 VAL A O 1
AT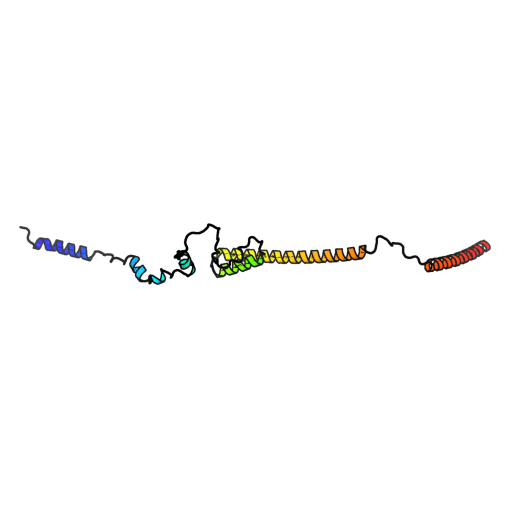OM 600 N N . PRO A 1 75 ? -10.365 -15.100 8.530 1.00 48.94 75 PRO A N 1
ATOM 601 C CA . PRO A 1 75 ? -10.846 -14.243 7.450 1.00 48.94 75 PRO A CA 1
ATOM 602 C C . PRO A 1 75 ? -9.746 -14.247 6.406 1.00 48.94 75 PRO A C 1
ATOM 604 O O . PRO A 1 75 ? -8.587 -14.045 6.779 1.00 48.94 75 PRO A O 1
ATOM 607 N N . VAL A 1 76 ? -10.094 -14.660 5.184 1.00 51.12 76 VAL A N 1
ATOM 608 C CA . VAL A 1 76 ? -9.146 -15.024 4.131 1.00 51.12 76 VAL A CA 1
ATOM 609 C C . VAL A 1 76 ? -8.256 -13.814 3.897 1.00 51.12 76 VAL A C 1
ATOM 611 O O . VAL A 1 76 ? -8.575 -12.919 3.125 1.00 51.12 76 VAL A O 1
ATOM 614 N N . THR A 1 77 ? -7.164 -13.734 4.645 1.00 56.50 77 THR A N 1
ATOM 615 C CA . THR A 1 77 ? -6.134 -12.748 4.428 1.00 56.50 77 THR A CA 1
ATOM 616 C C . THR A 1 77 ? -5.441 -13.278 3.187 1.00 56.50 77 THR A C 1
ATOM 618 O O . THR A 1 77 ? -4.974 -14.423 3.215 1.00 56.50 77 THR A O 1
ATOM 621 N N . PRO A 1 78 ? -5.400 -12.517 2.080 1.00 55.81 78 PRO A N 1
ATOM 622 C CA . PRO A 1 78 ? -4.894 -13.000 0.791 1.00 55.81 78 PRO A CA 1
ATOM 623 C C . PRO A 1 78 ? -3.417 -13.443 0.786 1.00 55.81 78 PRO A C 1
ATOM 625 O O . PRO A 1 78 ? -2.847 -13.677 -0.269 1.00 55.81 78 PRO A O 1
ATOM 628 N N . LEU A 1 79 ? -2.760 -13.528 1.946 1.00 54.88 79 LEU A N 1
ATOM 629 C CA . LEU A 1 79 ? -1.310 -13.517 2.105 1.00 54.88 79 LEU A CA 1
ATOM 630 C C . LEU A 1 79 ? -0.793 -14.671 2.978 1.00 54.88 79 LEU A C 1
ATOM 632 O O . LEU A 1 79 ? 0.254 -14.552 3.608 1.00 54.88 79 LEU A O 1
ATOM 636 N N . LYS A 1 80 ? -1.518 -15.795 3.070 1.00 61.47 80 LYS A N 1
ATOM 637 C CA . LYS A 1 80 ? -1.037 -16.967 3.830 1.00 61.47 80 LYS A CA 1
ATOM 638 C C . LYS A 1 80 ? -0.017 -17.812 3.053 1.00 61.47 80 LYS A C 1
ATOM 640 O O . LYS A 1 80 ? 0.669 -18.646 3.645 1.00 61.47 80 LYS A O 1
ATOM 645 N N . ASN A 1 81 ? 0.125 -17.576 1.750 1.00 60.75 81 ASN A N 1
ATOM 646 C CA . ASN A 1 81 ? 1.111 -18.257 0.923 1.00 60.75 81 ASN A CA 1
ATOM 647 C C . ASN A 1 81 ? 2.453 -17.536 1.056 1.00 60.75 81 ASN A C 1
ATOM 649 O O . ASN A 1 81 ? 2.539 -16.330 0.860 1.00 60.75 81 ASN A O 1
ATOM 653 N N . LYS A 1 82 ? 3.524 -18.288 1.324 1.00 59.38 82 LYS A N 1
ATOM 654 C CA . LYS A 1 82 ? 4.917 -17.796 1.348 1.00 59.38 82 LYS A CA 1
ATOM 655 C C . LYS A 1 82 ? 5.442 -17.408 -0.048 1.00 59.38 82 LYS A C 1
ATOM 657 O O . LYS A 1 82 ? 6.647 -17.265 -0.238 1.00 59.38 82 LYS A O 1
ATOM 662 N N . GLU A 1 83 ? 4.549 -17.327 -1.027 1.00 69.44 83 GLU A N 1
ATOM 663 C CA . GLU A 1 83 ? 4.836 -16.859 -2.372 1.00 69.44 83 GLU A CA 1
ATOM 664 C C . GLU A 1 83 ? 4.986 -15.344 -2.340 1.00 69.44 83 GLU A C 1
ATOM 666 O O . GLU A 1 83 ? 4.245 -14.640 -1.653 1.00 69.44 83 GLU A O 1
ATOM 671 N N . LEU A 1 84 ? 5.975 -14.851 -3.076 1.00 64.12 84 LEU A N 1
ATOM 672 C CA . LEU A 1 84 ? 6.236 -13.429 -3.195 1.00 64.12 84 LEU A CA 1
ATOM 673 C C . LEU A 1 84 ? 5.063 -12.783 -3.947 1.00 64.12 84 LEU A C 1
ATOM 675 O O . LEU A 1 84 ? 4.954 -12.903 -5.163 1.00 64.12 84 LEU A O 1
ATOM 679 N N . GLN A 1 85 ? 4.154 -12.153 -3.209 1.00 79.06 85 GLN A N 1
ATOM 680 C CA . GLN A 1 85 ? 3.009 -11.445 -3.776 1.00 79.06 85 GLN A CA 1
ATOM 681 C C . GLN A 1 85 ? 3.483 -10.144 -4.425 1.00 79.06 85 GLN A C 1
ATOM 683 O O . GLN A 1 85 ? 4.397 -9.484 -3.921 1.00 79.06 85 GLN A O 1
ATOM 688 N N . SER A 1 86 ? 2.857 -9.764 -5.537 1.00 84.62 86 SER A N 1
ATOM 689 C CA . SER A 1 86 ? 3.139 -8.486 -6.183 1.00 84.62 86 SER A CA 1
ATOM 690 C C . SER A 1 86 ? 2.771 -7.320 -5.249 1.00 84.62 86 SER A C 1
ATOM 692 O O . SER A 1 86 ? 1.756 -7.396 -4.543 1.00 84.62 86 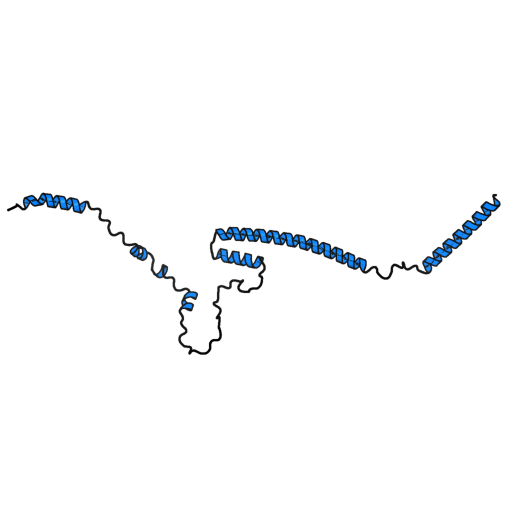SER A O 1
ATOM 694 N N . PRO A 1 87 ? 3.566 -6.236 -5.226 1.00 87.75 87 PRO A N 1
ATOM 695 C CA . PRO A 1 87 ? 3.356 -5.117 -4.308 1.00 87.75 87 PRO A CA 1
ATOM 696 C C . PRO A 1 87 ? 1.980 -4.446 -4.464 1.00 87.75 87 PRO A C 1
ATOM 698 O O . PRO A 1 87 ? 1.453 -3.923 -3.487 1.00 87.75 87 PRO A O 1
ATOM 701 N N . GLU A 1 88 ? 1.356 -4.513 -5.641 1.00 89.50 88 GLU A N 1
ATOM 702 C CA . GLU A 1 88 ? 0.015 -3.979 -5.920 1.00 89.50 88 GLU A CA 1
ATOM 703 C C . GLU A 1 88 ? -1.065 -4.691 -5.097 1.00 89.50 88 GLU A C 1
ATOM 705 O O . GLU A 1 88 ? -1.871 -4.042 -4.435 1.00 89.50 88 GLU A O 1
ATOM 710 N N . ILE A 1 89 ? -1.031 -6.027 -5.085 1.00 88.56 89 ILE A N 1
ATOM 711 C CA . ILE A 1 89 ? -1.988 -6.870 -4.351 1.00 88.56 89 ILE A CA 1
ATOM 712 C C . ILE A 1 89 ? -1.853 -6.620 -2.847 1.00 88.56 89 ILE A C 1
ATOM 714 O O . ILE A 1 89 ? -2.846 -6.564 -2.121 1.00 88.56 89 ILE A O 1
ATOM 718 N N . LEU A 1 90 ? -0.617 -6.439 -2.372 1.00 88.62 90 LEU A N 1
ATOM 719 C CA . LEU A 1 90 ? -0.343 -6.155 -0.968 1.00 88.62 90 LEU A CA 1
ATOM 720 C C . LEU A 1 90 ? -0.890 -4.786 -0.545 1.00 88.62 90 LEU A C 1
ATOM 722 O O . LEU A 1 90 ? -1.460 -4.664 0.539 1.00 88.62 90 LEU A O 1
ATOM 726 N N . LEU A 1 91 ? -0.736 -3.769 -1.393 1.00 90.56 91 LEU A N 1
ATOM 727 C CA . LEU A 1 91 ? -1.253 -2.429 -1.127 1.00 90.56 91 LEU A CA 1
ATOM 728 C C . LEU A 1 91 ? -2.789 -2.386 -1.165 1.00 90.56 91 LEU A C 1
ATOM 730 O O . LEU A 1 91 ? -3.392 -1.776 -0.286 1.00 90.56 91 LEU A O 1
ATOM 734 N N . GLU A 1 92 ? -3.426 -3.098 -2.099 1.00 89.94 92 GLU A N 1
ATOM 735 C CA . GLU A 1 92 ? -4.891 -3.234 -2.158 1.00 89.94 92 GLU A CA 1
ATOM 736 C C . GLU A 1 92 ? -5.447 -3.970 -0.924 1.00 89.94 92 GLU A C 1
ATOM 738 O O . GLU A 1 92 ? -6.470 -3.589 -0.350 1.00 89.94 92 GLU A O 1
ATOM 743 N N . ALA A 1 93 ? -4.759 -5.020 -0.469 1.00 89.06 93 ALA A N 1
ATOM 744 C CA . ALA A 1 93 ? -5.123 -5.719 0.759 1.00 89.06 93 ALA A CA 1
ATOM 745 C C . ALA A 1 93 ? -4.966 -4.822 1.998 1.00 89.06 93 ALA A C 1
ATOM 747 O O . ALA A 1 93 ? -5.814 -4.858 2.892 1.00 89.06 93 ALA A O 1
ATOM 748 N N . ALA A 1 94 ? -3.913 -4.002 2.048 1.00 88.81 94 ALA A N 1
ATOM 749 C CA . ALA A 1 94 ? -3.680 -3.062 3.140 1.00 88.81 94 ALA A CA 1
ATOM 750 C C . ALA A 1 94 ? -4.771 -1.980 3.217 1.00 88.81 94 ALA A C 1
ATOM 752 O O . ALA A 1 94 ? -5.237 -1.671 4.310 1.00 88.81 94 ALA A O 1
ATOM 753 N N . GLU A 1 95 ? -5.240 -1.466 2.078 1.00 87.31 95 GLU A N 1
ATOM 754 C CA . GLU A 1 95 ? -6.365 -0.522 2.016 1.00 87.31 95 GLU A CA 1
ATOM 755 C C . GLU A 1 95 ? -7.672 -1.150 2.527 1.00 87.31 95 GLU A C 1
ATOM 757 O O . GLU A 1 95 ? -8.384 -0.563 3.343 1.00 87.31 95 GLU A O 1
ATOM 762 N N . LYS A 1 96 ? -7.969 -2.391 2.119 1.00 89.25 96 LYS A N 1
ATOM 763 C CA . LYS A 1 96 ? -9.145 -3.129 2.616 1.00 89.25 96 LYS A CA 1
ATOM 764 C C . LYS A 1 96 ? -9.087 -3.352 4.125 1.00 89.25 96 LYS A C 1
ATOM 766 O O . LYS A 1 96 ? -10.114 -3.251 4.791 1.00 89.25 96 LYS A O 1
ATOM 771 N N . LEU A 1 97 ? -7.903 -3.637 4.667 1.00 86.62 97 LEU A N 1
ATOM 772 C CA . LEU A 1 97 ? -7.707 -3.770 6.110 1.00 86.62 97 LEU A CA 1
ATOM 773 C C . LEU A 1 97 ? -7.874 -2.432 6.831 1.00 86.62 97 LEU A C 1
ATOM 775 O O . LEU A 1 97 ? -8.502 -2.403 7.885 1.00 86.62 97 LEU A O 1
ATOM 779 N N . LEU A 1 98 ? -7.384 -1.337 6.256 1.00 86.81 98 LEU A N 1
ATOM 780 C CA . LEU A 1 98 ? -7.544 -0.001 6.823 1.00 86.81 98 LEU A CA 1
ATOM 781 C C . LEU A 1 98 ? -9.021 0.434 6.892 1.00 86.81 98 LEU A C 1
ATOM 783 O O . LEU A 1 98 ? -9.442 1.041 7.870 1.00 86.81 98 LEU A O 1
ATOM 787 N N . ASN A 1 99 ? -9.844 0.043 5.915 1.00 84.75 99 ASN A N 1
ATOM 788 C CA . ASN A 1 99 ? -11.290 0.291 5.961 1.00 84.75 99 ASN A CA 1
ATOM 789 C C . ASN A 1 99 ? -11.997 -0.441 7.117 1.00 84.75 99 ASN A C 1
ATOM 791 O O . ASN A 1 99 ? -13.006 0.042 7.628 1.00 84.75 99 ASN A O 1
ATOM 795 N N . ILE A 1 100 ? -11.488 -1.609 7.522 1.00 90.19 100 ILE A N 1
ATOM 796 C CA . ILE A 1 100 ? -12.030 -2.403 8.638 1.00 90.19 100 ILE A CA 1
ATOM 797 C C . ILE A 1 100 ? -11.461 -1.908 9.978 1.00 90.19 100 ILE A C 1
ATOM 799 O O . ILE A 1 100 ? -12.154 -1.936 10.995 1.00 90.19 100 ILE A O 1
ATOM 803 N N . TYR A 1 101 ? -10.213 -1.434 9.980 1.00 84.50 101 TYR A N 1
ATOM 804 C CA . TYR A 1 101 ? -9.476 -1.009 11.164 1.00 84.50 101 TYR A CA 1
ATOM 805 C C . TYR A 1 101 ? -8.958 0.426 11.009 1.00 84.50 101 TYR A C 1
ATOM 807 O O . TYR A 1 101 ? -7.960 0.664 10.333 1.00 84.50 101 TYR A O 1
ATOM 815 N N . GLN A 1 102 ? -9.588 1.377 11.702 1.00 83.44 102 GLN A N 1
ATOM 816 C CA . GLN A 1 102 ? -9.171 2.782 11.686 1.00 83.44 102 GLN A CA 1
ATOM 817 C C . GLN A 1 102 ? -7.863 2.973 12.470 1.00 83.44 102 GLN A C 1
ATOM 819 O O . GLN A 1 102 ? -7.861 2.977 13.701 1.00 83.44 102 GLN A O 1
ATOM 824 N N . PHE A 1 103 ? -6.753 3.146 11.750 1.00 83.44 103 PHE A N 1
ATOM 825 C CA . PHE A 1 103 ? -5.436 3.450 12.315 1.00 83.44 103 PHE A CA 1
ATOM 826 C C . PHE A 1 103 ? -4.809 4.652 11.590 1.00 83.44 103 PHE A C 1
ATOM 828 O O . PHE A 1 103 ? -4.152 4.460 10.565 1.00 83.44 103 PHE A O 1
ATOM 835 N N . PRO A 1 104 ? -4.952 5.881 12.123 1.00 81.62 104 PRO A N 1
ATOM 836 C CA . PRO A 1 104 ? -4.575 7.114 11.421 1.00 81.62 104 PRO A CA 1
ATOM 837 C C . PRO A 1 104 ? -3.081 7.205 11.066 1.00 81.62 104 PRO A C 1
ATOM 839 O O . PRO A 1 104 ? -2.722 7.709 10.008 1.00 81.62 104 PRO A O 1
ATOM 842 N N . GLU A 1 105 ? -2.193 6.664 11.902 1.00 86.00 105 GLU A N 1
ATOM 843 C CA . GLU A 1 105 ? -0.743 6.645 11.634 1.00 86.00 105 GLU A CA 1
ATOM 844 C C . GLU A 1 105 ? -0.365 5.735 10.449 1.00 86.00 105 GLU A C 1
ATOM 846 O O . GLU A 1 105 ? 0.640 5.948 9.767 1.00 86.00 105 GLU A O 1
ATOM 851 N N . ILE A 1 106 ? -1.166 4.699 10.194 1.00 87.38 106 ILE A N 1
ATOM 852 C CA . ILE A 1 106 ? -0.899 3.705 9.150 1.00 87.38 106 ILE A CA 1
ATOM 853 C C . ILE A 1 106 ? -1.353 4.231 7.781 1.00 87.38 106 ILE A C 1
ATOM 855 O O . ILE A 1 106 ? -0.735 3.894 6.769 1.00 87.38 106 ILE A O 1
ATOM 859 N N . GLU A 1 107 ? -2.360 5.108 7.740 1.00 87.62 107 GLU A N 1
ATOM 860 C CA . GLU A 1 107 ? -2.882 5.711 6.504 1.00 87.62 107 GLU A CA 1
ATOM 861 C C . GLU A 1 107 ? -1.809 6.500 5.759 1.00 87.62 107 GLU A C 1
ATOM 863 O O . GLU A 1 107 ? -1.592 6.294 4.563 1.00 87.62 107 GLU A O 1
ATOM 868 N N . GLU A 1 108 ? -1.075 7.353 6.480 1.00 89.50 108 GLU A N 1
ATOM 869 C CA . GLU A 1 108 ? 0.012 8.144 5.907 1.00 89.50 108 GLU A CA 1
ATOM 870 C C . GLU A 1 108 ? 1.092 7.225 5.332 1.00 89.50 108 GLU A C 1
ATOM 872 O O . GLU A 1 108 ? 1.552 7.397 4.198 1.00 89.50 108 GLU A O 1
ATOM 877 N N . ARG A 1 109 ? 1.468 6.186 6.087 1.00 91.50 109 ARG A N 1
ATOM 878 C CA . ARG A 1 109 ? 2.512 5.254 5.665 1.00 91.50 109 ARG A CA 1
ATOM 879 C C . ARG A 1 109 ? 2.108 4.455 4.428 1.00 91.50 109 ARG A C 1
ATOM 881 O O . ARG A 1 109 ? 2.944 4.264 3.541 1.00 91.50 109 ARG A O 1
ATOM 888 N N . ILE A 1 110 ? 0.859 4.002 4.359 1.00 90.12 110 ILE A N 1
ATOM 889 C CA . ILE A 1 110 ? 0.295 3.325 3.188 1.00 90.12 110 ILE A CA 1
ATOM 890 C C . ILE A 1 110 ? 0.277 4.284 1.990 1.00 90.12 110 ILE A C 1
ATOM 892 O O . ILE A 1 110 ? 0.762 3.919 0.919 1.00 90.12 110 ILE A O 1
ATOM 896 N N . GLY A 1 111 ? -0.160 5.533 2.175 1.00 90.56 111 GLY A N 1
ATOM 897 C CA . GLY A 1 111 ? -0.127 6.568 1.138 1.00 90.56 111 GLY A CA 1
ATOM 898 C C . GLY A 1 111 ? 1.278 6.806 0.569 1.00 90.56 111 GLY A C 1
ATOM 899 O O . GLY A 1 111 ? 1.470 6.822 -0.650 1.00 90.56 111 GLY A O 1
ATOM 900 N N . MET A 1 112 ? 2.297 6.885 1.433 1.00 93.00 112 MET A N 1
ATOM 901 C CA . MET A 1 112 ? 3.697 6.978 0.998 1.00 93.00 112 MET A CA 1
ATOM 902 C C . MET A 1 112 ? 4.139 5.760 0.175 1.00 93.00 112 MET A C 1
ATOM 904 O O . MET A 1 112 ? 4.914 5.902 -0.775 1.00 93.00 112 MET A O 1
ATOM 908 N N . LEU A 1 113 ? 3.704 4.553 0.548 1.00 94.44 113 LEU A N 1
ATOM 909 C CA . LEU A 1 113 ? 4.035 3.329 -0.184 1.00 94.44 113 LEU A CA 1
ATOM 910 C C . LEU A 1 113 ? 3.359 3.295 -1.559 1.00 94.44 113 LEU A C 1
ATOM 912 O O . LEU A 1 113 ? 4.020 2.928 -2.531 1.00 94.44 113 LEU A O 1
ATOM 916 N N . PHE A 1 114 ? 2.112 3.758 -1.673 1.00 93.31 114 PHE A N 1
ATOM 917 C CA . PHE A 1 114 ? 1.435 3.923 -2.962 1.00 93.31 114 PHE A CA 1
ATOM 918 C C . PHE A 1 114 ? 2.178 4.893 -3.878 1.00 93.31 114 PHE A C 1
ATOM 920 O O . PHE A 1 114 ? 2.423 4.585 -5.046 1.00 93.31 114 PHE A O 1
ATOM 927 N N . GLU A 1 115 ? 2.594 6.052 -3.361 1.00 95.19 115 GLU A N 1
ATOM 928 C CA . GLU A 1 115 ? 3.325 7.027 -4.168 1.00 95.19 115 GLU A CA 1
ATOM 929 C C . GLU A 1 115 ? 4.673 6.469 -4.648 1.00 95.19 115 GLU A C 1
ATOM 931 O O . GLU A 1 115 ? 5.056 6.661 -5.807 1.00 95.19 115 GLU A O 1
ATOM 936 N N . LYS A 1 116 ? 5.385 5.740 -3.777 1.00 96.19 116 LYS A N 1
ATOM 937 C CA . LYS A 1 116 ? 6.625 5.045 -4.143 1.00 96.19 116 LYS A CA 1
ATOM 938 C C . LYS A 1 116 ? 6.378 3.986 -5.209 1.00 96.19 116 LYS A C 1
ATOM 940 O O . LYS A 1 116 ? 7.107 3.976 -6.199 1.00 96.19 116 LYS A O 1
ATOM 945 N N . ASN A 1 117 ? 5.351 3.149 -5.054 1.00 95.00 117 ASN A N 1
ATOM 946 C CA . ASN A 1 117 ? 5.050 2.116 -6.042 1.00 95.00 117 ASN A CA 1
ATOM 947 C C . ASN A 1 117 ? 4.706 2.741 -7.401 1.00 95.00 117 ASN A C 1
ATOM 949 O O . ASN A 1 117 ? 5.262 2.359 -8.424 1.00 95.00 117 ASN A O 1
ATOM 953 N N . ARG A 1 118 ? 3.909 3.817 -7.406 1.00 94.94 118 ARG A N 1
ATOM 954 C CA . ARG A 1 118 ? 3.603 4.587 -8.620 1.00 94.94 118 ARG A CA 1
ATOM 955 C C . ARG A 1 118 ? 4.862 5.121 -9.312 1.00 94.94 118 ARG A C 1
ATOM 957 O O . ARG A 1 118 ? 4.962 5.064 -10.535 1.00 94.94 118 ARG A O 1
ATOM 964 N N . LYS A 1 119 ? 5.825 5.653 -8.548 1.00 96.44 119 LYS A N 1
ATOM 965 C CA . LYS A 1 119 ? 7.109 6.135 -9.093 1.00 96.44 119 LYS A CA 1
ATOM 966 C C . LYS A 1 119 ? 7.925 4.993 -9.697 1.00 96.44 119 LYS A C 1
ATOM 968 O O . LYS A 1 119 ? 8.484 5.165 -10.778 1.00 96.44 119 LYS A O 1
ATOM 973 N N . HIS A 1 120 ? 7.981 3.846 -9.022 1.00 96.06 120 HIS A N 1
ATOM 974 C CA . HIS A 1 120 ? 8.678 2.669 -9.531 1.00 96.06 120 HIS A CA 1
ATOM 975 C C . HIS A 1 120 ? 8.040 2.138 -10.812 1.00 96.06 120 HIS A C 1
ATOM 977 O O . HIS A 1 120 ? 8.770 1.937 -11.775 1.00 96.06 120 HIS A O 1
ATOM 983 N N . LEU A 1 121 ? 6.711 2.019 -10.867 1.00 95.50 121 LEU A N 1
ATOM 984 C CA . LEU A 1 121 ? 5.988 1.592 -12.068 1.00 95.50 121 LEU A CA 1
ATOM 985 C C . LEU A 1 121 ? 6.287 2.491 -13.269 1.00 95.50 121 LEU A C 1
ATOM 987 O O . LEU A 1 121 ? 6.610 1.991 -14.341 1.00 95.50 121 LEU A O 1
ATOM 991 N N . LYS A 1 122 ? 6.273 3.816 -13.081 1.00 97.00 122 LYS A N 1
ATOM 992 C CA . LYS A 1 122 ? 6.629 4.753 -14.153 1.00 97.00 122 LYS A CA 1
ATOM 993 C C . LYS A 1 122 ? 8.072 4.558 -14.632 1.00 97.00 122 LYS A C 1
ATOM 995 O O . LYS A 1 122 ? 8.323 4.507 -15.829 1.00 97.00 122 LYS A O 1
ATOM 1000 N N . ASN A 1 123 ? 9.019 4.439 -13.703 1.00 98.00 123 ASN A N 1
ATOM 1001 C CA . ASN A 1 123 ? 10.423 4.238 -14.057 1.00 98.00 123 ASN A CA 1
ATOM 1002 C C . ASN A 1 123 ? 10.647 2.897 -14.776 1.00 98.00 123 ASN A C 1
ATOM 1004 O O . ASN A 1 123 ? 11.417 2.835 -15.727 1.00 98.00 123 ASN A O 1
ATOM 1008 N N . ILE A 1 124 ? 9.965 1.835 -14.337 1.00 97.00 124 ILE A N 1
ATOM 1009 C CA . ILE A 1 124 ? 9.991 0.526 -14.998 1.00 97.00 124 ILE A CA 1
ATOM 1010 C C . ILE A 1 124 ? 9.472 0.665 -16.427 1.00 97.00 124 ILE A C 1
ATOM 1012 O O . ILE A 1 124 ? 10.185 0.285 -17.345 1.00 97.00 124 ILE A O 1
ATOM 1016 N N . GLN A 1 125 ? 8.322 1.309 -16.628 1.00 97.50 125 GLN A N 1
ATOM 1017 C CA . GLN A 1 125 ? 7.759 1.549 -17.958 1.00 97.50 125 GLN A CA 1
ATOM 1018 C C . GLN A 1 125 ? 8.731 2.314 -18.877 1.00 97.50 125 GLN A C 1
ATOM 1020 O O . GLN A 1 125 ? 8.927 1.940 -20.034 1.00 97.50 125 GLN A O 1
ATOM 1025 N N . ASP A 1 126 ? 9.380 3.364 -18.363 1.00 98.06 126 ASP A N 1
ATOM 1026 C CA . ASP A 1 126 ? 10.365 4.143 -19.122 1.00 98.06 126 ASP A CA 1
ATOM 1027 C C . ASP A 1 126 ? 11.601 3.300 -19.498 1.00 98.06 126 ASP A C 1
ATOM 1029 O O . ASP A 1 126 ? 12.175 3.457 -20.581 1.00 98.06 126 ASP A O 1
ATOM 1033 N N . LEU A 1 127 ? 12.042 2.406 -18.606 1.00 98.31 127 LEU A N 1
ATOM 1034 C CA . LEU A 1 127 ? 13.158 1.491 -18.855 1.00 98.31 127 LEU A CA 1
ATOM 1035 C C . LEU A 1 127 ? 12.778 0.377 -19.831 1.00 98.31 127 LEU A C 1
ATOM 1037 O O . LEU A 1 127 ? 13.568 0.060 -20.717 1.00 98.31 127 LEU A O 1
ATOM 1041 N N . GLU A 1 128 ? 11.577 -0.174 -19.714 1.00 97.25 128 GLU A N 1
ATOM 1042 C CA . GLU A 1 128 ? 11.037 -1.175 -20.631 1.00 97.25 128 GLU A CA 1
ATOM 1043 C C . GLU A 1 128 ? 10.951 -0.620 -22.054 1.00 97.25 128 GLU A C 1
ATOM 1045 O O . GLU A 1 128 ? 11.444 -1.257 -22.980 1.00 97.25 128 GLU A O 1
ATOM 1050 N N . ALA A 1 129 ? 10.474 0.615 -22.236 1.00 97.50 129 ALA A N 1
ATOM 1051 C CA . ALA A 1 129 ? 10.458 1.273 -23.545 1.00 97.50 129 ALA A CA 1
ATOM 1052 C C . ALA A 1 129 ? 11.868 1.442 -24.152 1.00 97.50 129 ALA A C 1
ATOM 1054 O O . ALA A 1 129 ? 12.069 1.295 -25.364 1.00 97.50 129 ALA A O 1
ATOM 1055 N N . LYS A 1 130 ? 12.877 1.728 -23.316 1.00 98.25 130 LYS A N 1
ATOM 1056 C CA . LYS A 1 130 ? 14.281 1.792 -23.759 1.00 98.25 130 LYS A CA 1
ATOM 1057 C C . LYS A 1 130 ? 14.814 0.417 -24.146 1.00 98.25 130 LYS A C 1
ATOM 1059 O O . LYS A 1 130 ? 15.501 0.315 -25.160 1.00 98.25 130 LYS A O 1
ATOM 1064 N N . ILE A 1 131 ? 14.504 -0.616 -23.363 1.00 98.06 131 ILE A N 1
ATOM 1065 C CA . ILE A 1 131 ? 14.871 -2.004 -23.665 1.00 98.06 131 ILE A CA 1
ATOM 1066 C C . ILE A 1 131 ? 14.237 -2.430 -24.990 1.00 98.06 131 ILE A C 1
ATOM 1068 O O . ILE A 1 131 ? 14.934 -3.001 -25.821 1.00 98.06 131 ILE A O 1
ATOM 1072 N N . GLU A 1 132 ? 12.971 -2.094 -25.230 1.00 97.75 132 GLU A N 1
ATOM 1073 C CA . GLU A 1 132 ? 12.268 -2.385 -26.484 1.00 97.75 132 GLU A CA 1
ATOM 1074 C C . GLU A 1 132 ? 12.972 -1.724 -27.675 1.00 97.75 132 GLU A C 1
ATOM 1076 O O . GLU A 1 132 ? 13.327 -2.384 -28.647 1.00 97.75 132 GLU A O 1
ATOM 1081 N N . SER A 1 133 ? 13.304 -0.435 -27.556 1.00 96.06 133 SER A N 1
ATOM 1082 C CA . SER A 1 133 ? 14.032 0.305 -28.598 1.00 96.06 133 SER A CA 1
ATOM 1083 C C . SER A 1 133 ? 15.410 -0.306 -28.889 1.00 96.06 133 SER A C 1
ATOM 1085 O O . SER A 1 133 ? 15.839 -0.400 -30.040 1.00 96.06 133 SER A O 1
ATOM 1087 N N . GLN A 1 134 ? 16.124 -0.731 -27.842 1.00 96.69 134 GLN A N 1
ATOM 1088 C CA . GLN A 1 134 ? 17.415 -1.406 -27.975 1.00 96.69 134 GLN A CA 1
ATOM 1089 C C . GLN A 1 134 ? 17.271 -2.789 -28.611 1.00 96.69 134 GLN A C 1
ATOM 1091 O O . GLN A 1 134 ? 18.087 -3.145 -29.460 1.00 96.69 134 GLN A O 1
ATOM 1096 N N . ARG A 1 135 ? 16.232 -3.547 -28.246 1.00 94.12 135 ARG A N 1
ATOM 1097 C CA . ARG A 1 135 ? 15.906 -4.843 -28.847 1.00 94.12 135 ARG A CA 1
ATOM 1098 C C . ARG A 1 135 ? 15.581 -4.701 -30.326 1.00 94.12 135 ARG A C 1
ATOM 1100 O O . ARG A 1 135 ? 16.164 -5.434 -31.105 1.00 94.12 135 ARG A O 1
ATOM 1107 N N . MET A 1 136 ? 14.772 -3.718 -30.723 1.00 93.88 136 MET A N 1
ATOM 1108 C CA . MET A 1 136 ? 14.493 -3.433 -32.138 1.00 93.88 136 MET A CA 1
ATOM 1109 C C . MET A 1 136 ? 15.763 -3.061 -32.911 1.00 93.88 136 MET A C 1
ATOM 1111 O O . MET A 1 136 ? 15.958 -3.493 -34.042 1.00 93.88 136 MET A O 1
ATOM 1115 N N . LYS A 1 137 ? 16.664 -2.278 -32.300 1.00 93.12 137 LYS A N 1
ATOM 1116 C CA . LYS A 1 137 ? 17.956 -1.949 -32.916 1.00 93.12 137 LYS A CA 1
ATOM 1117 C C . LYS A 1 137 ? 18.831 -3.189 -33.098 1.00 93.12 137 LYS A C 1
ATOM 1119 O O . LYS A 1 137 ? 19.494 -3.311 -34.124 1.00 93.12 137 LYS A O 1
ATOM 1124 N N . LEU A 1 138 ? 18.873 -4.070 -32.100 1.00 91.25 138 LEU A N 1
ATOM 1125 C CA . LEU A 1 138 ? 19.600 -5.333 -32.199 1.00 91.25 138 LEU A CA 1
ATOM 1126 C C . LEU A 1 138 ? 18.973 -6.252 -33.239 1.00 91.25 138 LEU A C 1
ATOM 1128 O O . LEU A 1 138 ? 19.716 -6.815 -34.024 1.00 91.25 138 LEU A O 1
ATOM 1132 N N . ASP A 1 139 ? 17.649 -6.350 -33.279 1.00 91.19 139 ASP A N 1
ATOM 1133 C CA . ASP A 1 139 ? 16.914 -7.124 -34.275 1.00 91.19 139 ASP A CA 1
ATOM 1134 C C . ASP A 1 139 ? 17.280 -6.661 -35.686 1.00 91.19 139 ASP A C 1
ATOM 1136 O O . ASP A 1 139 ? 17.784 -7.462 -36.461 1.00 91.19 139 ASP A O 1
ATOM 1140 N N . LEU A 1 140 ? 17.220 -5.350 -35.958 1.00 89.81 140 LEU A N 1
ATOM 1141 C CA . LEU A 1 140 ? 17.677 -4.751 -37.218 1.00 89.81 140 LEU A CA 1
ATOM 1142 C C . LEU A 1 140 ? 19.144 -5.086 -37.533 1.00 89.81 140 LEU A C 1
ATOM 1144 O O . LEU A 1 140 ? 19.486 -5.371 -38.677 1.00 89.81 140 LEU A O 1
ATOM 1148 N N . LEU A 1 141 ? 20.038 -5.018 -36.541 1.00 86.62 141 LEU A N 1
ATOM 1149 C CA . LEU A 1 141 ? 21.448 -5.361 -36.734 1.00 86.62 141 LEU A CA 1
ATOM 1150 C C . LEU A 1 141 ? 21.644 -6.852 -37.003 1.00 86.62 141 LEU A C 1
ATOM 1152 O O . LEU A 1 141 ? 22.511 -7.188 -37.795 1.00 86.62 141 LEU A O 1
ATOM 1156 N N . LEU A 1 142 ? 20.869 -7.732 -36.373 1.00 81.75 142 LEU A N 1
ATOM 1157 C CA . LEU A 1 142 ? 20.874 -9.162 -36.665 1.00 81.75 142 LEU A CA 1
ATOM 1158 C C . LEU A 1 142 ? 20.364 -9.405 -38.087 1.00 81.75 142 LEU A C 1
ATOM 1160 O O . LEU A 1 142 ? 21.058 -10.060 -38.854 1.00 81.75 142 LEU A O 1
ATOM 1164 N N . THR A 1 143 ? 19.255 -8.771 -38.485 1.00 76.56 143 THR A N 1
ATOM 1165 C CA . THR A 1 143 ? 18.741 -8.864 -39.862 1.00 76.56 143 THR A CA 1
ATOM 1166 C C . THR A 1 143 ? 19.748 -8.335 -40.886 1.00 76.56 143 THR A C 1
ATOM 1168 O O . THR A 1 143 ? 19.881 -8.894 -41.967 1.00 76.56 143 THR A O 1
ATOM 1171 N N . ASN A 1 144 ? 20.480 -7.265 -40.560 1.00 67.38 144 ASN A N 1
ATOM 1172 C CA . ASN A 1 144 ? 21.506 -6.697 -41.438 1.00 67.38 144 ASN A CA 1
ATOM 1173 C C . ASN A 1 144 ? 22.810 -7.514 -41.440 1.00 67.38 144 ASN A C 1
ATOM 1175 O O . ASN A 1 144 ? 23.510 -7.531 -42.448 1.00 67.38 144 ASN A O 1
ATOM 1179 N N . ASN A 1 145 ? 23.152 -8.182 -40.336 1.00 60.19 145 ASN A N 1
ATOM 1180 C CA . ASN A 1 145 ? 24.331 -9.046 -40.235 1.00 60.19 145 ASN A CA 1
ATOM 1181 C C . ASN A 1 145 ? 24.094 -10.446 -40.829 1.00 60.19 145 ASN A C 1
ATOM 1183 O O . ASN A 1 145 ? 25.070 -11.100 -41.189 1.00 60.19 145 ASN A O 1
ATOM 1187 N N . ASP A 1 146 ? 22.841 -10.876 -41.022 1.00 52.31 146 ASP A N 1
ATOM 1188 C CA . ASP A 1 146 ? 22.507 -12.029 -41.878 1.00 52.31 146 ASP A CA 1
ATOM 1189 C C . ASP A 1 146 ? 22.866 -11.777 -43.359 1.00 52.31 146 ASP A C 1
ATOM 1191 O O . ASP A 1 146 ? 22.971 -12.717 -44.145 1.00 52.31 146 ASP A O 1
ATOM 1195 N N . PHE A 1 147 ? 23.166 -10.527 -43.734 1.00 51.34 147 PHE A N 1
ATOM 1196 C CA . PHE A 1 147 ? 23.772 -10.162 -45.016 1.00 51.34 147 PHE A CA 1
ATOM 1197 C C . PHE A 1 147 ? 25.285 -9.919 -44.921 1.00 51.34 147 PHE A C 1
ATOM 1199 O O . PHE A 1 147 ? 25.765 -8.922 -45.463 1.00 51.34 147 PHE A O 1
ATOM 1206 N N . ASN A 1 148 ? 26.057 -10.780 -44.242 1.00 51.25 148 ASN A N 1
ATOM 1207 C CA . ASN A 1 148 ? 27.377 -11.208 -44.742 1.00 51.25 148 ASN A CA 1
ATOM 1208 C C . ASN A 1 148 ? 28.168 -12.076 -43.759 1.00 51.25 148 ASN A C 1
ATOM 1210 O O . ASN A 1 148 ? 28.751 -11.555 -42.808 1.00 51.25 148 ASN A O 1
ATOM 1214 N N . PHE A 1 149 ? 28.383 -13.339 -44.138 1.00 47.06 149 PHE A N 1
ATOM 1215 C CA . PHE A 1 149 ? 29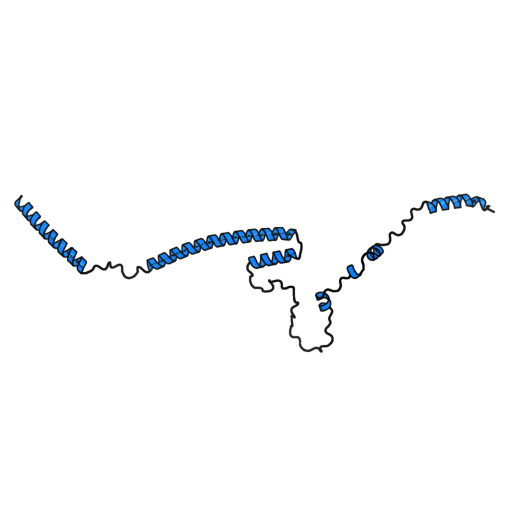.719 -13.938 -44.024 1.00 47.06 149 PHE A CA 1
ATOM 1216 C C . PHE A 1 149 ? 30.143 -14.839 -45.199 1.00 47.06 149 PHE A C 1
ATOM 1218 O O . PHE A 1 149 ? 31.225 -15.411 -45.114 1.00 47.06 149 PHE A O 1
ATOM 1225 N N . GLU A 1 150 ? 29.389 -14.925 -46.307 1.00 48.38 150 GLU A N 1
ATOM 1226 C CA . GLU A 1 150 ? 29.814 -15.745 -47.462 1.00 48.38 150 GLU A CA 1
ATOM 1227 C C . GLU A 1 150 ? 29.653 -15.139 -48.867 1.00 48.38 150 GLU A C 1
ATOM 1229 O O . GLU A 1 150 ? 30.104 -15.778 -49.807 1.00 48.38 150 GLU A O 1
ATOM 1234 N N . ASP A 1 151 ? 29.157 -13.910 -49.066 1.00 50.97 151 ASP A N 1
ATOM 1235 C CA . ASP A 1 151 ? 29.127 -13.353 -50.432 1.00 50.97 151 ASP A CA 1
ATOM 1236 C C . ASP A 1 151 ? 29.348 -11.834 -50.467 1.00 50.97 151 ASP A C 1
ATOM 1238 O O . ASP A 1 151 ? 28.454 -11.018 -50.680 1.00 50.97 151 ASP A O 1
ATOM 1242 N N . LYS A 1 152 ? 30.615 -11.449 -50.279 1.00 52.19 152 LYS A N 1
ATOM 1243 C CA . LYS A 1 152 ? 31.155 -10.200 -50.839 1.00 52.19 152 LYS A CA 1
ATOM 1244 C C . LYS A 1 152 ? 31.862 -10.451 -52.168 1.00 52.19 152 LYS A C 1
ATOM 1246 O O . LYS A 1 152 ? 32.863 -9.807 -52.464 1.00 52.19 152 LYS A O 1
ATOM 1251 N N . ASN A 1 153 ? 31.347 -11.379 -52.963 1.00 51.78 153 ASN A N 1
ATOM 1252 C CA . ASN A 1 153 ? 31.523 -11.283 -54.396 1.00 51.78 153 ASN A CA 1
ATOM 1253 C C . ASN A 1 153 ? 30.317 -10.481 -54.879 1.00 51.78 153 ASN A C 1
ATOM 1255 O O . ASN A 1 153 ? 29.208 -11.003 -54.948 1.00 51.78 153 ASN A O 1
ATOM 1259 N N . GLU A 1 154 ? 30.506 -9.193 -55.175 1.00 58.38 154 GLU A N 1
ATOM 1260 C CA . GLU A 1 154 ? 29.669 -8.585 -56.211 1.00 58.38 154 GLU A CA 1
ATOM 1261 C C . GLU A 1 154 ? 29.623 -9.600 -57.353 1.00 58.38 154 GLU A C 1
ATOM 1263 O O . GLU A 1 154 ? 30.675 -10.034 -57.824 1.00 58.38 154 GLU A O 1
ATOM 1268 N N . ILE A 1 155 ? 28.431 -10.084 -57.702 1.00 61.34 155 ILE A N 1
ATOM 1269 C CA . ILE A 1 155 ? 28.263 -11.055 -58.779 1.00 61.34 155 ILE A CA 1
ATOM 1270 C C . ILE A 1 155 ? 28.622 -10.306 -60.062 1.00 61.34 155 ILE A C 1
ATOM 1272 O O . ILE A 1 155 ? 27.768 -9.700 -60.705 1.00 61.34 155 ILE A O 1
ATOM 1276 N N . ILE A 1 156 ? 29.912 -10.287 -60.394 1.00 65.69 156 ILE A N 1
ATOM 1277 C CA . ILE A 1 156 ? 30.409 -9.835 -61.680 1.00 65.69 156 ILE A CA 1
ATOM 1278 C C . ILE A 1 156 ? 29.854 -10.847 -62.676 1.00 65.69 156 ILE A C 1
ATOM 1280 O O . ILE A 1 156 ? 30.279 -12.002 -62.714 1.00 65.69 156 ILE A O 1
ATOM 1284 N N . THR A 1 157 ? 28.839 -10.437 -63.429 1.00 74.19 157 THR A N 1
ATOM 1285 C CA . THR A 1 157 ? 28.302 -11.273 -64.499 1.00 74.19 157 THR A CA 1
ATOM 1286 C C . THR A 1 157 ? 29.295 -11.291 -65.658 1.00 74.19 157 THR A C 1
ATOM 1288 O O . THR A 1 157 ? 29.955 -10.289 -65.938 1.00 74.19 157 THR A O 1
ATOM 1291 N N . ASP A 1 158 ? 29.395 -12.420 -66.361 1.00 80.38 158 ASP A N 1
ATOM 1292 C CA . ASP A 1 158 ? 30.243 -12.522 -67.557 1.00 80.38 158 ASP A CA 1
ATOM 1293 C C . ASP A 1 158 ? 29.879 -11.463 -68.614 1.00 80.38 158 ASP A C 1
ATOM 1295 O O . ASP A 1 158 ? 30.736 -11.037 -69.384 1.00 80.38 158 ASP A O 1
ATOM 1299 N N . GLU A 1 159 ? 28.625 -11.004 -68.623 1.00 80.62 159 GLU A N 1
ATOM 1300 C CA . GLU A 1 159 ? 28.120 -9.942 -69.496 1.00 80.62 159 GLU A CA 1
ATOM 1301 C C . GLU A 1 159 ? 28.758 -8.582 -69.174 1.00 80.62 159 GLU A C 1
ATOM 1303 O O . GLU A 1 159 ? 29.306 -7.944 -70.069 1.00 80.62 159 GLU A O 1
ATOM 1308 N N . MET A 1 160 ? 28.820 -8.200 -67.892 1.00 82.94 160 MET A N 1
ATOM 1309 C CA . MET A 1 160 ? 29.500 -6.971 -67.455 1.00 82.94 160 MET A CA 1
ATOM 1310 C C . MET A 1 160 ? 30.993 -6.974 -67.823 1.00 82.94 160 MET A C 1
ATOM 1312 O O . MET A 1 160 ? 31.538 -5.950 -68.223 1.00 82.94 160 MET A O 1
ATOM 1316 N N . ILE A 1 161 ? 31.654 -8.136 -67.751 1.00 84.00 161 ILE A N 1
ATOM 1317 C CA . ILE A 1 161 ? 33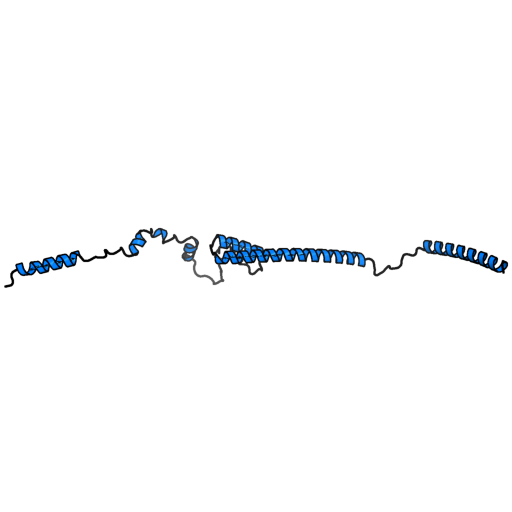.066 -8.279 -68.148 1.00 84.00 161 ILE A CA 1
ATOM 1318 C C . ILE A 1 161 ? 33.239 -8.093 -69.659 1.00 84.00 161 ILE A C 1
ATOM 1320 O O . ILE A 1 161 ? 34.252 -7.547 -70.098 1.00 84.00 161 ILE A O 1
ATOM 1324 N N . GLN A 1 162 ? 32.305 -8.596 -70.470 1.00 87.06 162 GLN A N 1
ATOM 1325 C CA . GLN A 1 162 ? 32.387 -8.454 -71.925 1.00 87.06 162 GLN A CA 1
ATOM 1326 C C . GLN A 1 162 ? 32.184 -7.007 -72.364 1.00 87.06 162 GLN A C 1
ATOM 1328 O O . GLN A 1 162 ? 32.957 -6.521 -73.183 1.00 87.06 162 GLN A O 1
ATOM 1333 N N . GLU A 1 163 ? 31.223 -6.297 -71.773 1.00 90.19 163 GLU A N 1
ATOM 1334 C CA . GLU A 1 163 ? 31.009 -4.878 -72.069 1.00 90.19 163 GLU A CA 1
ATOM 1335 C C . GLU A 1 163 ? 32.245 -4.031 -71.735 1.00 90.19 163 GLU A C 1
ATOM 1337 O O . GLU A 1 163 ? 32.675 -3.216 -72.552 1.00 90.19 163 GLU A O 1
ATOM 1342 N N . GLU A 1 164 ? 32.878 -4.266 -70.580 1.00 88.69 164 GLU A N 1
ATOM 1343 C CA . GLU A 1 164 ? 34.120 -3.573 -70.221 1.00 88.69 164 GLU A CA 1
ATOM 1344 C C . GLU A 1 164 ? 35.272 -3.903 -71.180 1.00 88.69 164 GLU A C 1
ATOM 1346 O O . GLU A 1 164 ? 36.036 -3.014 -71.559 1.00 88.69 164 GLU A O 1
ATOM 1351 N N . LYS A 1 165 ? 35.402 -5.164 -71.613 1.00 89.44 165 LYS A N 1
ATOM 1352 C CA . LYS A 1 165 ? 36.429 -5.567 -72.589 1.00 89.44 165 LYS A CA 1
ATOM 1353 C C . LYS A 1 165 ? 36.237 -4.894 -73.943 1.00 89.44 165 LYS A C 1
ATOM 1355 O O . LYS A 1 165 ? 37.220 -4.453 -74.540 1.00 89.44 165 LYS A O 1
ATOM 1360 N N . ASP A 1 166 ? 34.999 -4.806 -74.413 1.00 90.19 166 ASP A N 1
ATOM 1361 C CA . ASP A 1 166 ? 34.672 -4.154 -75.679 1.00 90.19 166 ASP A CA 1
ATOM 1362 C C . ASP A 1 166 ? 34.956 -2.650 -75.621 1.00 90.19 166 ASP A C 1
ATOM 1364 O O . ASP A 1 166 ? 35.485 -2.077 -76.578 1.00 90.19 166 ASP A O 1
ATOM 1368 N N . GLU A 1 167 ? 34.656 -2.009 -74.492 1.00 93.19 167 GLU A N 1
ATOM 1369 C CA . GLU A 1 167 ? 34.940 -0.590 -74.290 1.00 93.19 167 GLU A CA 1
ATOM 1370 C C . GLU A 1 167 ? 36.450 -0.315 -74.253 1.00 93.19 167 GLU A C 1
ATOM 1372 O O . GLU A 1 167 ? 36.936 0.598 -74.925 1.00 93.19 167 GLU A O 1
ATOM 1377 N N . VAL A 1 168 ? 37.224 -1.151 -73.552 1.00 90.50 168 VAL A N 1
ATOM 1378 C CA . VAL A 1 168 ? 38.692 -1.045 -73.531 1.00 90.50 168 VAL A CA 1
ATOM 1379 C C . VAL A 1 168 ? 39.275 -1.197 -74.938 1.00 90.50 168 VAL A C 1
ATOM 1381 O O . VAL A 1 168 ? 40.107 -0.383 -75.336 1.00 90.50 168 VAL A O 1
ATOM 1384 N N . ALA A 1 169 ? 38.801 -2.162 -75.732 1.00 94.12 169 ALA A N 1
ATOM 1385 C CA . ALA A 1 169 ? 39.277 -2.359 -77.102 1.00 94.12 169 ALA A CA 1
ATOM 1386 C C . ALA A 1 169 ? 39.006 -1.142 -78.010 1.00 94.12 169 ALA A C 1
ATOM 1388 O O . ALA A 1 169 ? 39.832 -0.795 -78.859 1.00 94.12 169 ALA A O 1
ATOM 1389 N N . ARG A 1 170 ? 37.866 -0.459 -77.827 1.00 92.81 170 ARG A N 1
ATOM 1390 C CA . ARG A 1 170 ? 37.553 0.784 -78.555 1.00 92.81 170 ARG A CA 1
ATOM 1391 C C . ARG A 1 170 ? 38.506 1.914 -78.183 1.00 92.81 170 ARG A C 1
ATOM 1393 O O . ARG A 1 170 ? 39.028 2.582 -79.076 1.00 92.81 170 ARG A O 1
ATOM 1400 N N . LEU A 1 171 ? 38.753 2.106 -76.889 1.00 94.00 171 LEU A N 1
ATOM 1401 C CA . LEU A 1 171 ? 39.651 3.149 -76.390 1.00 94.00 171 LEU A CA 1
ATOM 1402 C C . LEU A 1 171 ? 41.104 2.904 -76.806 1.00 94.00 171 LEU A C 1
ATOM 1404 O O . LEU A 1 171 ? 41.809 3.848 -77.157 1.00 94.00 171 LEU A O 1
ATOM 1408 N N . GLU A 1 172 ? 41.554 1.649 -76.809 1.00 90.94 172 GLU A N 1
ATOM 1409 C CA . GLU A 1 172 ? 42.886 1.280 -77.297 1.00 90.94 172 GLU A CA 1
ATOM 1410 C C . GLU A 1 172 ? 43.054 1.613 -78.781 1.00 90.94 172 GLU A C 1
ATOM 1412 O O . GLU A 1 172 ? 44.067 2.200 -79.167 1.00 90.94 172 GLU A O 1
ATOM 1417 N N . TYR A 1 173 ? 42.045 1.316 -79.603 1.00 94.19 173 TYR A N 1
ATOM 1418 C CA . TYR A 1 173 ? 42.058 1.684 -81.017 1.00 94.19 173 TYR A CA 1
ATOM 1419 C C . TYR A 1 173 ? 42.115 3.207 -81.213 1.00 94.19 173 TYR A C 1
ATOM 1421 O O . TYR A 1 173 ? 42.904 3.706 -82.020 1.00 94.19 173 TYR A O 1
ATOM 1429 N N . GLU A 1 174 ? 41.320 3.964 -80.453 1.00 94.06 174 GLU A N 1
ATOM 1430 C CA . GLU A 1 174 ? 41.329 5.429 -80.504 1.00 94.06 174 GLU A CA 1
ATOM 1431 C C . GLU A 1 174 ? 42.693 6.005 -80.096 1.00 94.06 174 GLU A C 1
ATOM 1433 O O . GLU A 1 174 ? 43.251 6.861 -80.791 1.00 94.06 174 GLU A O 1
ATOM 1438 N N . LEU A 1 175 ? 43.268 5.503 -78.999 1.00 92.75 175 LEU A N 1
ATOM 1439 C CA . LEU A 1 175 ? 44.600 5.887 -78.542 1.00 92.75 175 LEU A CA 1
ATOM 1440 C C . LEU A 1 175 ? 45.672 5.560 -79.580 1.00 92.75 175 LEU A C 1
ATOM 1442 O O . LEU A 1 175 ? 46.572 6.375 -79.795 1.00 92.75 175 LEU A O 1
ATOM 1446 N N . GLU A 1 176 ? 45.589 4.409 -80.248 1.00 92.81 176 GLU A N 1
ATOM 1447 C CA . GLU A 1 176 ? 46.556 4.035 -81.275 1.00 92.81 176 GLU A CA 1
ATOM 1448 C C . GLU A 1 176 ? 46.510 5.003 -82.462 1.00 92.81 176 GLU A C 1
ATOM 1450 O O . GLU A 1 176 ? 47.564 5.491 -82.886 1.00 92.81 176 GLU A O 1
ATOM 1455 N N . MET A 1 177 ? 45.314 5.330 -82.957 1.00 92.25 177 MET A N 1
ATOM 1456 C CA . MET A 1 177 ? 45.135 6.286 -84.053 1.00 92.25 177 MET A CA 1
ATOM 1457 C C . MET A 1 177 ? 45.668 7.667 -83.677 1.00 92.25 177 MET A C 1
ATOM 1459 O O . MET A 1 177 ? 46.504 8.224 -84.390 1.00 92.25 177 MET A O 1
ATOM 1463 N N . ARG A 1 178 ? 45.302 8.163 -82.492 1.00 89.69 178 ARG A N 1
ATOM 1464 C CA . ARG A 1 178 ? 45.804 9.436 -81.965 1.00 89.69 178 ARG A CA 1
ATOM 1465 C C . ARG A 1 178 ? 47.326 9.437 -81.799 1.00 89.69 178 ARG A C 1
ATOM 1467 O O . ARG A 1 178 ? 47.981 10.444 -82.054 1.00 89.69 178 ARG A O 1
ATOM 1474 N N . SER A 1 179 ? 47.915 8.306 -81.401 1.00 89.25 179 SER A N 1
ATOM 1475 C CA . SER A 1 179 ? 49.372 8.165 -81.278 1.00 89.25 179 SER A CA 1
ATOM 1476 C C . SER A 1 179 ? 50.101 8.176 -82.626 1.00 89.25 179 SER A C 1
ATOM 1478 O O . SER A 1 1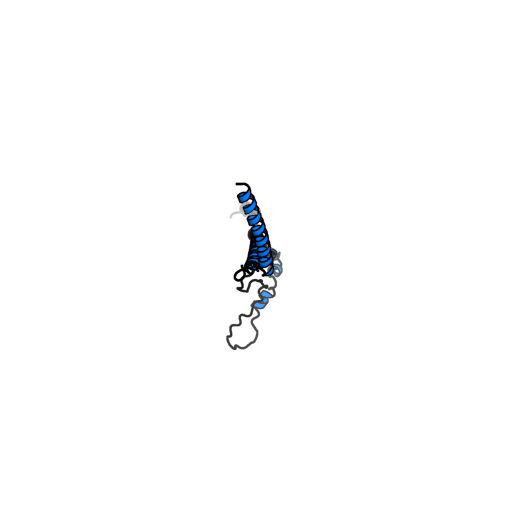79 ? 51.274 8.549 -82.674 1.00 89.25 179 SER A O 1
ATOM 1480 N N . LYS A 1 180 ? 49.444 7.740 -83.711 1.00 88.81 180 LYS A N 1
ATOM 1481 C CA . LYS A 1 180 ? 49.988 7.801 -85.076 1.00 88.81 180 LYS A CA 1
ATOM 1482 C C . LYS A 1 180 ? 49.916 9.223 -85.614 1.00 88.81 180 LYS A C 1
ATOM 1484 O O . LYS A 1 180 ? 50.925 9.721 -86.089 1.00 88.81 180 LYS A O 1
ATOM 1489 N N . GLU A 1 181 ? 48.787 9.901 -85.427 1.00 84.94 181 GLU A N 1
ATOM 1490 C CA . GLU A 1 181 ? 48.627 11.311 -85.806 1.00 84.94 181 GLU A CA 1
ATOM 1491 C C . GLU A 1 181 ? 49.641 12.224 -85.107 1.00 84.94 181 GLU A C 1
ATOM 1493 O O . GLU A 1 181 ? 50.165 13.151 -85.718 1.00 84.94 181 GLU A O 1
ATOM 1498 N N . LEU A 1 182 ? 49.952 11.970 -83.831 1.00 80.81 182 LEU A N 1
ATOM 1499 C CA . LEU A 1 182 ? 50.996 12.716 -83.124 1.00 80.81 182 LEU A CA 1
ATOM 1500 C C . LEU A 1 182 ? 52.393 12.438 -83.690 1.00 80.81 182 LEU A C 1
ATOM 1502 O O . LEU A 1 182 ? 53.171 13.372 -83.831 1.00 80.81 182 LEU A O 1
ATOM 1506 N N . ARG A 1 183 ? 52.692 11.186 -84.059 1.00 79.88 183 ARG A N 1
ATOM 1507 C CA . ARG A 1 183 ? 53.970 10.815 -84.689 1.00 79.88 183 ARG A CA 1
ATOM 1508 C C . ARG A 1 183 ? 54.134 11.361 -86.106 1.00 79.88 183 ARG A C 1
ATOM 1510 O O . ARG A 1 183 ? 55.260 11.543 -86.538 1.00 79.88 183 ARG A O 1
ATOM 1517 N N . GLU A 1 184 ? 53.044 11.575 -86.836 1.00 76.31 184 GLU A N 1
ATOM 1518 C CA . GLU A 1 184 ? 53.072 12.187 -88.173 1.00 76.31 184 GLU A CA 1
ATOM 1519 C C . GLU A 1 184 ? 53.141 13.724 -88.128 1.00 76.31 184 GLU A C 1
ATOM 1521 O O . GLU A 1 184 ? 53.511 14.344 -89.123 1.00 76.31 184 GLU A O 1
ATOM 1526 N N . ASN A 1 185 ? 52.796 14.338 -86.989 1.00 65.75 185 ASN A N 1
ATOM 1527 C CA . ASN A 1 185 ? 52.865 15.786 -86.763 1.00 65.75 185 ASN A CA 1
ATOM 1528 C C . ASN A 1 185 ? 54.158 16.252 -86.053 1.00 65.75 185 ASN A C 1
ATOM 1530 O O . ASN A 1 185 ? 54.297 17.453 -85.804 1.00 65.75 185 ASN A O 1
ATOM 1534 N N . GLU A 1 186 ? 55.079 15.337 -85.728 1.00 53.31 186 GLU A N 1
ATOM 1535 C CA . GLU A 1 186 ? 56.465 15.616 -85.296 1.00 53.31 186 GLU A CA 1
ATOM 1536 C C . GLU A 1 186 ? 57.447 15.523 -86.474 1.00 53.31 186 GLU A C 1
ATOM 1538 O O . GLU A 1 186 ? 58.350 16.390 -86.544 1.00 53.31 186 GLU A O 1
#

pLDDT: mean 76.42, std 17.84, range [35.56, 98.31]

Sequence (186 aa):
MMKIEEYFPSIEQAIDSIESLEFNYPKPFTNSLLKLQDIVMLIRDAEGHESRLFSVEKGKKEGEKKGFCQALEVPVTPLKNKELQSPEILLEAAEKLLNIYQFPEIEERIGMLFEKNRKHLKNIQDLEAKIESQRMKLDLLLTNNDFNFEDKNEIITDEMIQEEKDEVARLEYELEMRSKELRENE

Secondary structure (DSSP, 8-state):
---GGGGHHHHHHHHHHHHT---------GGGTTTTS-HHHHS----HHHHHHS---S-------------------TT-S-S---HHHHHHHHHHHHHHS--HHHHHHHHHHHHHHHHHHHHHHHHHHHHHHHHHHHHHHHHHHTT-SS-------HHHHHHHHHHHHHHHHHHHHHHHHHHH--

Radius of gyration: 53.78 Å; chains: 1; bounding box: 90×67×180 Å